Protein AF-A0A3B8MR75-F1 (afdb_monomer_lite)

pLDDT: mean 82.26, std 21.13, range [34.97, 98.62]

Foldseek 3Di:
DDPVVVVVVVVVPPDDDDFFEKEFEWEADPVLFTKWFQFPPPSATATQMDTDDPPDDHQRRHQVSCCQAFVFGKDFDAFLDKDWDQAPGPNHNGIYIYTYTYIYTPDGDGDGHPGGPDIDGHDLVVHPPVRHDPPGSVVSVSSSVVVVVVVVVVVVVLVVPWDWDDDPPQWIFGDDDDDDDDDRDTDGDDDDDDPDD

Structure (mmCIF, N/CA/C/O backbone):
data_AF-A0A3B8MR75-F1
#
_entry.id   AF-A0A3B8MR75-F1
#
loop_
_atom_site.group_PDB
_atom_site.id
_atom_site.type_symbol
_atom_site.label_atom_id
_atom_site.label_alt_id
_atom_site.label_comp_id
_atom_site.label_asym_id
_atom_site.label_entity_id
_atom_site.label_seq_id
_atom_site.pdbx_PDB_ins_code
_atom_site.Cartn_x
_atom_site.Cartn_y
_atom_site.Cartn_z
_atom_site.occupancy
_atom_site.B_iso_or_equiv
_atom_site.auth_seq_id
_atom_site.auth_comp_id
_atom_site.auth_asym_id
_atom_site.auth_atom_id
_atom_site.pdbx_PDB_model_num
ATOM 1 N N . MET A 1 1 ? 1.300 -17.592 -25.848 1.00 71.00 1 MET A N 1
ATOM 2 C CA . MET A 1 1 ? 2.203 -17.133 -26.923 1.00 71.00 1 MET A CA 1
ATOM 3 C C . MET A 1 1 ? 3.242 -18.213 -27.115 1.00 71.00 1 MET A C 1
ATOM 5 O O . MET A 1 1 ? 3.543 -18.881 -26.131 1.00 71.00 1 MET A O 1
ATOM 9 N N . SER A 1 2 ? 3.708 -18.448 -28.338 1.00 92.19 2 SER A N 1
ATOM 10 C CA . SER A 1 2 ? 4.866 -19.328 -28.518 1.00 92.19 2 SER A CA 1
ATOM 11 C C . SER A 1 2 ? 6.129 -18.645 -27.976 1.00 92.19 2 SER A C 1
ATOM 13 O O . SER A 1 2 ? 6.130 -17.430 -27.774 1.00 92.19 2 SER A O 1
ATOM 15 N N . GLU A 1 3 ? 7.184 -19.413 -27.701 1.00 88.31 3 GLU A N 1
ATOM 16 C CA . GLU A 1 3 ? 8.478 -18.847 -27.289 1.00 88.31 3 GLU A CA 1
ATOM 17 C C . GLU A 1 3 ? 9.035 -17.896 -28.360 1.00 88.31 3 GLU A C 1
ATOM 19 O O . GLU A 1 3 ? 9.501 -16.809 -28.022 1.00 88.31 3 GLU A O 1
ATOM 24 N N . ASP A 1 4 ? 8.876 -18.250 -29.640 1.00 90.50 4 ASP A N 1
ATOM 25 C CA . ASP A 1 4 ? 9.278 -17.418 -30.780 1.00 90.50 4 ASP A CA 1
ATOM 26 C C . ASP A 1 4 ? 8.526 -16.073 -30.797 1.00 90.50 4 ASP A C 1
ATOM 28 O O . ASP A 1 4 ? 9.144 -15.020 -30.953 1.00 90.50 4 ASP A O 1
ATOM 32 N N . ASP A 1 5 ? 7.210 -16.081 -30.532 1.00 89.31 5 ASP A N 1
ATOM 33 C CA . ASP A 1 5 ? 6.412 -14.845 -30.439 1.00 89.31 5 ASP A CA 1
ATOM 34 C C . ASP A 1 5 ? 6.865 -13.942 -29.277 1.00 89.31 5 ASP A C 1
ATOM 36 O O . ASP A 1 5 ? 6.730 -12.718 -29.343 1.00 89.31 5 ASP A O 1
ATOM 40 N N . VAL A 1 6 ? 7.315 -14.533 -28.162 1.00 85.81 6 VAL A N 1
ATOM 41 C CA . VAL A 1 6 ? 7.818 -13.780 -27.000 1.00 85.81 6 VAL A CA 1
ATOM 42 C C . VAL A 1 6 ? 9.165 -13.147 -27.339 1.00 85.81 6 VAL A C 1
ATOM 44 O O . VAL A 1 6 ? 9.354 -11.962 -27.068 1.00 85.81 6 VAL A O 1
ATOM 47 N N . ALA A 1 7 ? 10.069 -13.909 -27.961 1.00 83.94 7 ALA A N 1
ATOM 48 C CA . ALA A 1 7 ? 11.389 -13.434 -28.359 1.00 83.94 7 ALA A CA 1
ATOM 49 C C . ALA A 1 7 ? 11.301 -12.266 -29.352 1.00 83.94 7 ALA A C 1
ATOM 51 O O . ALA A 1 7 ? 11.871 -11.211 -29.087 1.00 83.94 7 ALA A O 1
ATOM 52 N N . GLU A 1 8 ? 10.511 -12.401 -30.423 1.00 89.12 8 GLU A N 1
ATOM 53 C CA . GLU A 1 8 ? 10.338 -11.346 -31.435 1.00 89.12 8 GLU A CA 1
ATOM 54 C C . GLU A 1 8 ? 9.815 -10.038 -30.813 1.00 89.12 8 GLU A C 1
ATOM 56 O O . GLU A 1 8 ? 10.259 -8.939 -31.150 1.00 89.12 8 GLU A O 1
ATOM 61 N N . ARG A 1 9 ? 8.885 -10.136 -29.856 1.00 86.44 9 ARG A N 1
ATOM 62 C CA . ARG A 1 9 ? 8.311 -8.959 -29.190 1.00 86.44 9 ARG A CA 1
ATOM 63 C C . ARG A 1 9 ? 9.272 -8.293 -28.215 1.00 86.44 9 ARG A C 1
ATOM 65 O O . ARG A 1 9 ? 9.262 -7.069 -28.142 1.00 86.44 9 ARG A O 1
ATOM 72 N N . LEU A 1 10 ? 10.079 -9.069 -27.492 1.00 82.62 10 LEU A N 1
ATOM 73 C CA . LEU A 1 10 ? 11.125 -8.528 -26.620 1.00 82.62 10 LEU A CA 1
ATOM 74 C C . LEU A 1 10 ? 12.259 -7.891 -27.431 1.00 82.62 10 LEU A C 1
ATOM 76 O O . LEU A 1 10 ? 12.772 -6.854 -27.032 1.00 82.62 10 LEU A O 1
ATOM 80 N N . GLU A 1 11 ? 12.615 -8.447 -28.593 1.00 85.00 11 GLU A N 1
ATOM 81 C CA . GLU A 1 11 ? 13.568 -7.817 -29.521 1.00 85.00 11 GLU A CA 1
ATOM 82 C C . GLU A 1 11 ? 13.057 -6.472 -30.061 1.00 85.00 11 GLU A C 1
ATOM 84 O O . GLU A 1 11 ? 13.845 -5.560 -30.315 1.00 85.00 11 GLU A O 1
ATOM 89 N N . CYS A 1 12 ? 11.737 -6.329 -30.207 1.00 80.62 12 CYS A N 1
ATOM 90 C CA . CYS A 1 12 ? 11.098 -5.074 -30.596 1.00 80.62 12 CYS A CA 1
ATOM 91 C C . CYS A 1 12 ? 10.896 -4.093 -29.425 1.00 80.62 12 CYS A C 1
ATOM 93 O O . CYS A 1 12 ? 10.514 -2.942 -29.666 1.00 80.62 12 CYS A O 1
ATOM 95 N N . ASP A 1 13 ? 11.128 -4.513 -28.176 1.00 82.81 13 ASP A N 1
ATOM 96 C CA . ASP A 1 13 ? 11.015 -3.645 -27.006 1.00 82.81 13 ASP A CA 1
ATOM 97 C C . ASP A 1 13 ? 12.242 -2.730 -26.906 1.00 82.81 13 ASP A C 1
ATOM 99 O O . ASP A 1 13 ? 13.293 -3.062 -26.363 1.00 82.81 13 ASP A O 1
ATOM 103 N N . ILE A 1 14 ? 12.099 -1.542 -27.487 1.00 73.75 14 ILE A N 1
ATOM 104 C CA . ILE A 1 14 ? 13.111 -0.479 -27.498 1.00 73.75 14 ILE A CA 1
ATOM 105 C C . ILE A 1 14 ? 12.970 0.486 -26.306 1.00 73.75 14 ILE A C 1
ATOM 107 O O . ILE A 1 14 ? 13.515 1.594 -26.333 1.00 73.75 14 ILE A O 1
ATOM 111 N N . GLY A 1 15 ? 12.207 0.110 -25.274 1.00 76.75 15 GLY A N 1
ATOM 112 C CA . GLY A 1 15 ? 11.989 0.924 -24.083 1.00 76.75 15 GLY A CA 1
ATOM 113 C C . GLY A 1 15 ? 13.214 1.000 -23.158 1.00 76.75 15 GLY A C 1
ATOM 114 O O . GLY A 1 15 ? 14.028 0.078 -23.102 1.00 76.75 15 GLY A O 1
ATOM 115 N N . PRO A 1 16 ? 13.383 2.094 -22.391 1.00 83.00 16 PRO A N 1
ATOM 116 C CA . PRO A 1 16 ? 14.361 2.111 -21.310 1.00 83.00 16 PRO A CA 1
ATOM 117 C C . PRO A 1 16 ? 13.945 1.131 -20.204 1.00 83.00 16 PRO A C 1
ATOM 119 O O . PRO A 1 16 ? 12.758 0.886 -20.001 1.00 83.00 16 PRO A O 1
ATOM 122 N N . ILE A 1 17 ? 14.912 0.655 -19.413 1.00 85.00 17 ILE A N 1
ATOM 123 C CA . ILE A 1 17 ? 14.620 -0.070 -18.167 1.00 85.00 17 ILE A CA 1
ATOM 124 C C . ILE A 1 17 ? 13.709 0.805 -17.293 1.00 85.00 17 ILE A C 1
ATOM 126 O O . ILE A 1 17 ? 14.067 1.935 -16.945 1.00 85.00 17 ILE A O 1
ATOM 130 N N . THR A 1 18 ? 12.536 0.286 -16.934 1.00 90.69 18 THR A N 1
ATOM 131 C CA . THR A 1 18 ? 11.540 1.010 -16.139 1.00 90.69 18 THR A CA 1
ATOM 132 C C . THR A 1 18 ? 11.691 0.731 -14.640 1.00 90.69 18 THR A C 1
ATOM 134 O O . THR A 1 18 ? 12.248 -0.299 -14.249 1.00 90.69 18 THR A O 1
ATOM 137 N N . PRO A 1 19 ? 11.176 1.618 -13.764 1.00 94.81 19 PRO A N 1
ATOM 138 C CA . PRO A 1 19 ? 11.036 1.310 -12.343 1.00 94.81 19 PRO A CA 1
ATOM 139 C C . PRO A 1 19 ? 10.243 0.018 -12.119 1.00 94.81 19 PRO A C 1
ATOM 141 O O . PRO A 1 19 ? 9.330 -0.290 -12.888 1.00 94.81 19 PRO A O 1
ATOM 144 N N . LYS A 1 20 ? 10.546 -0.698 -11.031 1.00 95.44 20 LYS A N 1
ATOM 145 C CA . LYS A 1 20 ? 9.679 -1.785 -10.566 1.00 95.44 20 LYS A CA 1
ATOM 146 C C . LYS A 1 20 ? 8.323 -1.233 -10.141 1.00 95.44 20 LYS A C 1
ATOM 148 O O . LYS A 1 20 ? 8.231 -0.091 -9.682 1.00 95.44 20 LYS A O 1
ATOM 153 N N . VAL A 1 21 ? 7.291 -2.057 -10.262 1.00 96.56 21 VAL A N 1
ATOM 154 C CA . VAL A 1 21 ? 5.933 -1.711 -9.845 1.00 96.56 21 VAL A CA 1
ATOM 155 C C . VAL A 1 21 ? 5.518 -2.486 -8.599 1.00 96.56 21 VAL A C 1
ATOM 157 O O . VAL A 1 21 ? 6.038 -3.565 -8.324 1.00 96.56 21 VAL A O 1
ATOM 160 N N . GLY A 1 22 ? 4.604 -1.908 -7.833 1.00 97.00 22 GLY A N 1
ATOM 161 C CA . GLY A 1 22 ? 3.993 -2.513 -6.654 1.00 97.00 22 GLY A CA 1
ATOM 162 C C . GLY A 1 22 ? 2.683 -1.817 -6.322 1.00 97.00 22 GLY A C 1
ATOM 163 O O . GLY A 1 22 ? 2.277 -0.911 -7.050 1.00 97.00 22 GLY A O 1
ATOM 164 N N . ALA A 1 23 ? 2.036 -2.202 -5.232 1.00 98.25 23 ALA A N 1
ATOM 165 C CA . ALA A 1 23 ? 0.833 -1.541 -4.740 1.00 98.25 23 ALA A CA 1
ATOM 166 C C . ALA A 1 23 ? 0.765 -1.615 -3.212 1.00 98.25 23 ALA A C 1
ATOM 168 O O . ALA A 1 23 ? 1.344 -2.512 -2.603 1.00 98.25 23 ALA A O 1
ATOM 169 N N . GLY A 1 24 ? 0.069 -0.658 -2.598 1.00 98.00 24 GLY A N 1
ATOM 170 C CA . GLY A 1 24 ? -0.165 -0.636 -1.155 1.00 98.00 24 GLY A CA 1
ATOM 171 C C . GLY A 1 24 ? -1.612 -0.320 -0.806 1.00 98.00 24 GLY A C 1
ATOM 172 O O . GLY A 1 24 ? -2.308 0.350 -1.574 1.00 98.00 24 GLY A O 1
ATOM 173 N N . ALA A 1 25 ? -2.050 -0.780 0.362 1.00 98.50 25 ALA A N 1
ATOM 174 C CA . ALA A 1 25 ? -3.419 -0.661 0.843 1.00 98.50 25 ALA A CA 1
ATOM 175 C C . ALA A 1 25 ? -3.552 0.371 1.969 1.00 98.50 25 ALA A C 1
ATOM 177 O O . ALA A 1 25 ? -2.790 0.367 2.935 1.00 98.50 25 ALA A O 1
ATOM 178 N N . ALA A 1 26 ? -4.564 1.230 1.868 1.00 98.50 26 ALA A N 1
ATOM 179 C CA . ALA A 1 26 ? -5.085 2.026 2.970 1.00 98.50 26 ALA A CA 1
ATOM 180 C C . ALA A 1 26 ? -6.444 1.458 3.374 1.00 98.50 26 ALA A C 1
ATOM 182 O O . ALA A 1 26 ? -7.423 1.583 2.632 1.00 98.50 26 ALA A O 1
ATOM 183 N N . ILE A 1 27 ? -6.486 0.844 4.552 1.00 98.38 27 ILE A N 1
ATOM 184 C CA . ILE A 1 27 ? -7.683 0.211 5.101 1.00 98.38 27 ILE A CA 1
ATOM 185 C C . ILE A 1 27 ? -8.030 0.940 6.388 1.00 98.38 27 ILE A C 1
ATOM 187 O O . ILE A 1 27 ? -7.175 1.092 7.262 1.00 98.38 27 ILE A O 1
ATOM 191 N N . PHE A 1 28 ? -9.281 1.370 6.490 1.00 97.75 28 PHE A N 1
ATOM 192 C CA . PHE A 1 28 ? -9.810 2.055 7.661 1.00 97.75 28 PHE A CA 1
ATOM 193 C C . PHE A 1 28 ? -10.900 1.223 8.320 1.00 97.75 28 PHE A C 1
ATOM 195 O O . PHE A 1 28 ? -11.622 0.497 7.634 1.00 97.75 28 PHE A O 1
ATOM 202 N N . ASP A 1 29 ? -11.023 1.347 9.636 1.00 95.50 29 ASP A N 1
ATOM 203 C CA . ASP A 1 29 ? -12.230 0.927 10.339 1.00 95.50 29 ASP A CA 1
ATOM 204 C C . ASP A 1 29 ? -13.283 2.049 10.371 1.00 95.50 29 ASP A C 1
ATOM 206 O O . ASP A 1 29 ? -13.075 3.156 9.861 1.00 95.50 29 ASP A O 1
ATOM 210 N N . ASP A 1 30 ? -14.434 1.754 10.976 1.00 92.12 30 ASP A N 1
ATOM 211 C CA . ASP A 1 30 ? -15.550 2.700 11.101 1.00 92.12 30 ASP A CA 1
ATOM 212 C C . ASP A 1 30 ? -15.206 3.924 11.980 1.00 92.12 30 ASP A C 1
ATOM 214 O O . ASP A 1 30 ? -15.903 4.937 11.924 1.00 92.12 30 ASP A O 1
ATOM 218 N N . GLU A 1 31 ? -14.135 3.857 12.779 1.00 92.88 31 GLU A N 1
ATOM 219 C CA . GLU A 1 31 ? -13.659 4.943 13.647 1.00 92.88 31 GLU A CA 1
ATOM 220 C C . GLU A 1 31 ? -12.591 5.818 12.963 1.00 92.88 31 GLU A C 1
ATOM 222 O O . GLU A 1 31 ? -12.135 6.809 13.537 1.00 92.88 31 GLU A O 1
ATOM 227 N N . GLY A 1 32 ? -12.195 5.484 11.729 1.00 93.56 32 GLY A N 1
ATOM 228 C CA . GLY A 1 32 ? -11.167 6.204 10.979 1.00 93.56 32 GLY A CA 1
ATOM 229 C C . GLY A 1 32 ? -9.737 5.881 11.412 1.00 93.56 32 GLY A C 1
ATOM 230 O O . GLY A 1 32 ? -8.808 6.605 11.043 1.00 93.56 32 GLY A O 1
ATOM 231 N N . ARG A 1 33 ? -9.535 4.797 12.170 1.00 97.06 33 ARG A N 1
ATOM 232 C CA . ARG A 1 33 ? -8.204 4.244 12.444 1.00 97.06 33 ARG A CA 1
ATOM 233 C C . ARG A 1 33 ? -7.717 3.482 11.219 1.00 97.06 33 ARG A C 1
ATOM 235 O O . ARG A 1 33 ? -8.503 2.823 10.541 1.00 97.06 33 ARG A O 1
ATOM 242 N N . ILE A 1 34 ? -6.423 3.561 10.933 1.00 98.00 34 ILE A N 1
ATOM 243 C CA . ILE A 1 34 ? -5.803 2.900 9.778 1.00 98.00 34 ILE A CA 1
ATOM 244 C C . ILE A 1 34 ? -5.173 1.572 10.193 1.00 98.00 34 ILE A C 1
ATOM 246 O O . ILE A 1 34 ? -4.746 1.432 11.337 1.00 98.00 34 ILE A O 1
ATOM 250 N N . LEU A 1 35 ? -5.093 0.615 9.267 1.00 98.00 35 LEU A N 1
ATOM 251 C CA . LEU A 1 35 ? -4.435 -0.678 9.465 1.00 98.00 35 LEU A CA 1
ATOM 252 C C . LEU A 1 35 ? -3.008 -0.686 8.893 1.00 98.00 35 LEU A C 1
ATOM 254 O O . LEU A 1 35 ? -2.829 -0.875 7.688 1.00 98.00 35 LEU A O 1
ATOM 258 N N . PRO A 1 36 ? -1.979 -0.481 9.727 1.00 97.25 36 PRO A N 1
ATOM 259 C CA . PRO A 1 36 ? -0.607 -0.839 9.416 1.00 97.25 36 PRO A CA 1
ATOM 260 C C . PRO A 1 36 ? -0.264 -2.263 9.888 1.00 97.25 36 PRO A C 1
ATOM 262 O O . PRO A 1 36 ? -0.936 -2.860 10.732 1.00 97.25 36 PRO A O 1
ATOM 265 N N . ILE A 1 37 ? 0.852 -2.774 9.377 1.00 96.62 37 ILE A N 1
ATOM 266 C CA . ILE A 1 37 ? 1.502 -4.013 9.808 1.00 96.62 37 ILE A CA 1
ATOM 267 C C . ILE A 1 37 ? 2.869 -3.710 10.424 1.00 96.62 37 ILE A C 1
ATOM 269 O O . ILE A 1 37 ? 3.603 -2.833 9.961 1.00 96.62 37 ILE A O 1
ATOM 273 N N . LYS A 1 38 ? 3.255 -4.459 11.456 1.00 95.94 38 LYS A N 1
ATOM 274 C CA . LYS A 1 38 ? 4.601 -4.405 12.030 1.00 95.94 38 LYS A CA 1
ATOM 275 C C . LYS A 1 38 ? 5.464 -5.483 11.402 1.00 95.94 38 LYS A C 1
ATOM 277 O O . LYS A 1 38 ? 5.347 -6.662 11.730 1.00 95.94 38 LYS A O 1
ATOM 282 N N . ARG A 1 39 ? 6.354 -5.085 10.498 1.00 91.69 39 ARG A N 1
ATOM 283 C CA . ARG A 1 39 ? 7.118 -6.023 9.666 1.00 91.69 39 ARG A CA 1
ATOM 284 C C . ARG A 1 39 ? 8.051 -6.900 10.499 1.00 91.69 39 ARG A C 1
ATOM 286 O O . ARG A 1 39 ? 8.758 -6.411 11.386 1.00 91.69 39 ARG A O 1
ATOM 293 N N . HIS A 1 40 ? 8.150 -8.184 10.155 1.00 88.31 40 HIS A N 1
ATOM 294 C CA . HIS A 1 40 ? 9.055 -9.105 10.843 1.00 88.31 40 HIS A CA 1
ATOM 295 C C . HIS A 1 40 ? 10.539 -8.738 10.671 1.00 88.31 40 HIS A C 1
ATOM 297 O O . HIS A 1 40 ? 11.319 -8.875 11.616 1.00 88.31 40 HIS A O 1
ATOM 303 N N . ASN A 1 41 ? 10.938 -8.254 9.494 1.00 85.62 41 ASN A N 1
ATOM 304 C CA . ASN A 1 41 ? 12.339 -8.000 9.152 1.00 85.62 41 ASN A CA 1
ATOM 305 C C . ASN A 1 41 ? 12.899 -6.702 9.760 1.00 85.62 41 ASN A C 1
ATOM 307 O O . ASN A 1 41 ? 13.972 -6.723 10.358 1.00 85.62 41 ASN A O 1
ATOM 311 N N . THR A 1 42 ? 12.183 -5.586 9.625 1.00 88.69 42 THR A N 1
ATOM 312 C CA . THR A 1 42 ? 12.638 -4.260 10.073 1.00 88.69 42 THR A CA 1
ATOM 313 C C . THR A 1 42 ? 12.149 -3.904 11.470 1.00 88.69 42 THR A C 1
ATOM 315 O O . THR A 1 42 ? 12.698 -2.994 12.079 1.00 88.69 42 THR A O 1
ATOM 318 N N . LYS A 1 43 ? 11.138 -4.618 11.988 1.00 93.31 43 LYS A N 1
ATOM 319 C CA . LYS A 1 43 ? 10.444 -4.315 13.253 1.00 93.31 43 LYS A CA 1
ATOM 320 C C . LYS A 1 43 ? 9.720 -2.958 13.263 1.00 93.31 43 LYS A C 1
ATOM 322 O O . LYS A 1 43 ? 9.239 -2.544 14.317 1.00 93.31 43 LYS A O 1
ATOM 327 N N . CYS A 1 44 ? 9.609 -2.305 12.108 1.00 95.31 44 CYS A N 1
ATOM 328 C CA . CYS A 1 44 ? 8.911 -1.038 11.926 1.00 95.31 44 CYS A CA 1
ATOM 329 C C . CYS A 1 44 ? 7.464 -1.251 11.462 1.00 95.31 44 CYS A C 1
ATOM 331 O O . CYS A 1 44 ? 7.146 -2.264 10.833 1.00 95.31 44 CYS A O 1
ATOM 333 N N . TRP A 1 45 ? 6.620 -0.252 11.708 1.00 97.44 45 TRP A N 1
ATOM 334 C CA . TRP A 1 45 ? 5.271 -0.163 11.157 1.00 97.44 45 TRP A CA 1
ATOM 335 C C . TRP A 1 45 ? 5.293 0.297 9.699 1.00 97.44 45 TRP A C 1
ATOM 337 O O . TRP A 1 45 ? 5.969 1.269 9.358 1.00 97.44 45 TRP A O 1
ATOM 347 N N . ALA A 1 46 ? 4.543 -0.394 8.847 1.00 96.12 46 ALA A N 1
ATOM 348 C CA . ALA A 1 46 ? 4.379 -0.108 7.427 1.00 96.12 46 ALA A CA 1
ATOM 349 C C . ALA A 1 46 ? 2.906 -0.251 7.021 1.00 96.12 46 ALA A C 1
ATOM 351 O O . ALA A 1 46 ? 2.135 -0.926 7.698 1.00 96.12 46 ALA A O 1
ATOM 352 N N . ILE A 1 47 ? 2.511 0.369 5.911 1.00 96.62 47 ILE A N 1
ATOM 353 C CA . ILE A 1 47 ? 1.251 0.000 5.247 1.00 96.62 47 ILE A CA 1
ATOM 354 C C . ILE A 1 47 ? 1.389 -1.400 4.626 1.00 96.62 47 ILE A C 1
ATOM 356 O O . ILE A 1 47 ? 2.505 -1.727 4.207 1.00 96.62 47 ILE A O 1
ATOM 360 N N . PRO A 1 48 ? 0.304 -2.188 4.513 1.00 96.75 48 PRO A N 1
ATOM 361 C CA . PRO A 1 48 ? 0.339 -3.414 3.730 1.00 96.75 48 PRO A CA 1
ATOM 362 C C . PRO A 1 48 ? 0.690 -3.093 2.275 1.00 96.75 48 PRO A C 1
ATOM 364 O O . PRO A 1 48 ? 0.012 -2.264 1.653 1.00 96.75 48 PRO A O 1
ATOM 367 N N . ALA A 1 49 ? 1.784 -3.650 1.760 1.00 95.75 49 ALA A N 1
ATOM 368 C CA . ALA A 1 49 ? 2.308 -3.311 0.440 1.00 95.75 49 ALA A CA 1
ATOM 369 C C . ALA A 1 49 ? 3.454 -4.223 -0.004 1.00 95.75 49 ALA A C 1
ATOM 371 O O . ALA A 1 49 ? 4.367 -4.521 0.764 1.00 95.75 49 ALA A O 1
ATOM 372 N N . GLY A 1 50 ? 3.529 -4.463 -1.312 1.00 94.31 50 GLY A N 1
ATOM 373 C CA . GLY A 1 50 ? 4.645 -5.192 -1.900 1.00 94.31 50 GLY A CA 1
ATOM 374 C C . GLY A 1 50 ? 4.793 -4.992 -3.401 1.00 94.31 50 GLY A C 1
ATOM 375 O O . GLY A 1 50 ? 4.197 -4.092 -4.005 1.00 94.31 50 GLY A O 1
ATOM 376 N N . ALA A 1 51 ? 5.689 -5.783 -3.987 1.00 95.81 51 ALA A N 1
ATOM 377 C CA . ALA A 1 51 ? 5.983 -5.729 -5.413 1.00 95.81 51 ALA A CA 1
ATOM 378 C C . ALA A 1 51 ? 4.889 -6.455 -6.205 1.00 95.81 51 ALA A C 1
ATOM 380 O O . ALA A 1 51 ? 4.366 -7.477 -5.767 1.00 95.81 51 ALA A O 1
ATOM 381 N N . GLY A 1 52 ? 4.567 -5.935 -7.389 1.00 96.62 52 GLY A N 1
ATOM 382 C CA . GLY A 1 52 ? 3.646 -6.607 -8.300 1.00 96.62 52 GLY A CA 1
ATOM 383 C C . GLY A 1 52 ? 4.301 -7.832 -8.924 1.00 96.62 52 GLY A C 1
ATOM 384 O O . GLY A 1 52 ? 5.485 -7.786 -9.272 1.00 96.62 52 GLY A O 1
ATOM 385 N N . GLU A 1 53 ? 3.529 -8.902 -9.085 1.00 95.69 53 GLU A N 1
ATOM 386 C CA . GLU A 1 53 ? 3.921 -10.035 -9.921 1.00 95.69 53 GLU A CA 1
ATOM 387 C C . GLU A 1 53 ? 3.569 -9.768 -11.393 1.00 95.69 53 GLU A C 1
ATOM 389 O O . GLU A 1 53 ? 2.692 -8.962 -11.707 1.00 95.69 53 GLU A O 1
ATOM 394 N N . ASP A 1 54 ? 4.250 -10.451 -12.318 1.00 86.69 54 ASP A N 1
ATOM 395 C CA . ASP A 1 54 ? 4.183 -10.155 -13.760 1.00 86.69 54 ASP A CA 1
ATOM 396 C C . ASP A 1 54 ? 2.766 -10.246 -14.359 1.00 86.69 54 ASP A C 1
ATOM 398 O O . ASP A 1 54 ? 2.468 -9.596 -15.362 1.00 86.69 54 ASP A O 1
ATOM 402 N N . SER A 1 55 ? 1.887 -11.055 -13.762 1.00 89.88 55 SER A N 1
ATOM 403 C CA . SER A 1 55 ? 0.508 -11.263 -14.220 1.00 89.88 55 SER A CA 1
ATOM 404 C C . SER A 1 55 ? -0.540 -10.432 -13.477 1.00 89.88 55 SER A C 1
ATOM 406 O O . SER A 1 55 ? -1.729 -10.665 -13.685 1.00 89.88 55 SER A O 1
ATOM 408 N N . GLU A 1 56 ? -0.132 -9.491 -12.624 1.00 95.62 56 GLU A N 1
ATOM 409 C CA . GLU A 1 56 ? -1.043 -8.733 -11.763 1.00 95.62 56 GLU A CA 1
ATOM 410 C C . GLU A 1 56 ? -1.240 -7.288 -12.222 1.00 95.62 56 GLU A C 1
ATOM 412 O O . GLU A 1 56 ? -0.302 -6.569 -12.576 1.00 95.62 56 GLU A O 1
ATOM 417 N N . ASN A 1 57 ? -2.480 -6.810 -12.127 1.00 96.31 57 ASN A N 1
ATOM 418 C CA . ASN A 1 57 ? -2.743 -5.378 -12.035 1.00 96.31 57 ASN A CA 1
ATOM 419 C C . ASN A 1 57 ? -2.579 -4.871 -10.588 1.00 96.31 57 ASN A C 1
ATOM 421 O O . ASN A 1 57 ? -2.469 -5.636 -9.632 1.00 96.31 57 ASN A O 1
ATOM 425 N N . ALA A 1 58 ? -2.554 -3.548 -10.406 1.00 96.94 58 ALA A N 1
ATOM 426 C CA . ALA A 1 58 ? -2.287 -2.962 -9.093 1.00 96.94 58 ALA A CA 1
ATOM 427 C C . ALA A 1 58 ? -3.316 -3.340 -8.000 1.00 96.94 58 ALA A C 1
ATOM 429 O O . ALA A 1 58 ? -2.885 -3.649 -6.890 1.00 96.94 58 ALA A O 1
ATOM 430 N N . PRO A 1 59 ? -4.640 -3.351 -8.261 1.00 97.56 59 PRO A N 1
ATOM 431 C CA . PRO A 1 59 ? -5.606 -3.908 -7.315 1.00 97.56 59 PRO A CA 1
ATOM 432 C C . PRO A 1 59 ? -5.347 -5.371 -6.939 1.00 97.56 59 PRO A C 1
ATOM 434 O O . PRO A 1 59 ? -5.437 -5.696 -5.762 1.00 97.56 59 PRO A O 1
ATOM 437 N N . GLU A 1 60 ? -5.010 -6.240 -7.896 1.00 97.94 60 GLU A N 1
ATOM 438 C CA . GLU A 1 60 ? -4.699 -7.655 -7.624 1.00 97.94 60 GLU A CA 1
ATOM 439 C C . GLU A 1 60 ? -3.480 -7.798 -6.708 1.00 97.94 60 GLU A C 1
ATOM 441 O O . GLU A 1 60 ? -3.576 -8.460 -5.676 1.00 97.94 60 GLU A O 1
ATOM 446 N N . CYS A 1 61 ? -2.391 -7.084 -7.016 1.00 98.19 61 CYS A N 1
ATOM 447 C CA . CYS A 1 61 ? -1.206 -7.010 -6.160 1.00 98.19 61 CYS A CA 1
ATOM 448 C C . CYS A 1 61 ? -1.570 -6.519 -4.748 1.00 98.19 61 CYS A C 1
ATOM 450 O O . CYS A 1 61 ? -1.227 -7.160 -3.760 1.00 98.19 61 CYS A O 1
ATOM 452 N N . MET A 1 62 ? -2.342 -5.431 -4.634 1.00 98.19 62 MET A N 1
ATOM 453 C CA . MET A 1 62 ? -2.790 -4.905 -3.341 1.00 98.19 62 MET A CA 1
ATOM 454 C C . MET A 1 62 ? -3.593 -5.944 -2.541 1.00 98.19 62 MET A C 1
ATOM 456 O O . MET A 1 62 ? -3.389 -6.061 -1.334 1.00 98.19 62 MET A O 1
ATOM 460 N N . VAL A 1 63 ? -4.497 -6.699 -3.183 1.00 97.44 63 VAL A N 1
ATOM 461 C CA . VAL A 1 63 ? -5.282 -7.748 -2.508 1.00 97.44 63 VAL A CA 1
ATOM 462 C C . VAL A 1 63 ? -4.375 -8.877 -2.030 1.00 97.44 63 VAL A C 1
ATOM 464 O O . VAL A 1 63 ? -4.489 -9.267 -0.871 1.00 97.44 63 VAL A O 1
ATOM 467 N N . ARG A 1 64 ? -3.471 -9.377 -2.884 1.00 97.19 64 ARG A N 1
ATOM 468 C CA . ARG A 1 64 ? -2.540 -10.457 -2.528 1.00 97.19 64 ARG A CA 1
ATOM 469 C C . ARG A 1 64 ? -1.655 -10.069 -1.346 1.00 97.19 64 ARG A C 1
ATOM 471 O O . ARG A 1 64 ? -1.560 -10.840 -0.399 1.00 97.19 64 ARG A O 1
ATOM 478 N N . GLU A 1 65 ? -1.046 -8.887 -1.389 1.00 96.81 65 GLU A N 1
ATOM 479 C CA . GLU A 1 65 ? -0.164 -8.394 -0.322 1.00 96.81 65 GLU A CA 1
ATOM 480 C C . GLU A 1 65 ? -0.940 -8.187 0.985 1.00 96.81 65 GLU A C 1
ATOM 482 O O . GLU A 1 65 ? -0.519 -8.640 2.043 1.00 96.81 65 GLU A O 1
ATOM 487 N N . THR A 1 66 ? -2.139 -7.598 0.922 1.00 96.88 66 THR A N 1
ATOM 488 C CA . THR A 1 66 ? -2.984 -7.413 2.117 1.00 96.88 66 THR A CA 1
ATOM 489 C C . THR A 1 66 ? -3.379 -8.751 2.748 1.00 96.88 66 THR A C 1
ATOM 491 O O . THR A 1 66 ? -3.337 -8.902 3.969 1.00 96.88 66 THR A O 1
ATOM 494 N N . LEU A 1 67 ? -3.732 -9.740 1.927 1.00 95.88 67 LEU A N 1
ATOM 495 C CA . LEU A 1 67 ? -4.014 -11.098 2.381 1.00 95.88 67 LEU A CA 1
ATOM 496 C C . LEU A 1 67 ? -2.774 -11.725 3.037 1.00 95.88 67 LEU A C 1
ATOM 498 O O . LEU A 1 67 ? -2.867 -12.265 4.138 1.00 95.88 67 LEU A O 1
ATOM 502 N N . ALA A 1 68 ? -1.614 -11.633 2.386 1.00 94.12 68 ALA A N 1
ATOM 503 C CA . ALA A 1 68 ? -0.370 -12.225 2.868 1.00 94.12 68 ALA A CA 1
ATOM 504 C C . ALA A 1 68 ? 0.149 -11.572 4.157 1.00 94.12 68 ALA A C 1
ATOM 506 O O . ALA A 1 68 ? 0.739 -12.257 4.987 1.00 94.12 68 ALA A O 1
ATOM 507 N N . GLU A 1 69 ? -0.077 -10.275 4.353 1.00 94.88 69 GLU A N 1
ATOM 508 C CA . GLU A 1 69 ? 0.488 -9.513 5.472 1.00 94.88 69 GLU A CA 1
ATOM 509 C C . GLU A 1 69 ? -0.493 -9.298 6.639 1.00 94.88 69 GLU A C 1
ATOM 511 O O . GLU A 1 69 ? -0.062 -9.148 7.784 1.00 94.88 69 GLU A O 1
ATOM 516 N N . ALA A 1 70 ? -1.804 -9.283 6.375 1.00 95.38 70 ALA A N 1
ATOM 517 C CA . ALA A 1 70 ? -2.844 -8.969 7.364 1.00 95.38 70 ALA A CA 1
ATOM 518 C C . ALA A 1 70 ? -3.988 -9.998 7.434 1.00 95.38 70 ALA A C 1
ATOM 520 O O . ALA A 1 70 ? -4.876 -9.872 8.286 1.00 95.38 70 ALA A O 1
ATOM 521 N N . GLY A 1 71 ? -3.998 -10.991 6.537 1.00 95.19 71 GLY A N 1
ATOM 522 C CA . GLY A 1 71 ? -5.063 -11.989 6.437 1.00 95.19 71 GLY A CA 1
ATOM 523 C C . GLY A 1 71 ? -6.428 -11.392 6.107 1.00 95.19 71 GLY A C 1
ATOM 524 O O . GLY A 1 71 ? -7.435 -11.876 6.619 1.00 95.19 71 GLY A O 1
ATOM 525 N N . LEU A 1 72 ? -6.445 -10.299 5.335 1.00 96.31 72 LEU A N 1
ATOM 526 C CA . LEU A 1 72 ? -7.660 -9.611 4.913 1.00 96.31 72 LEU A CA 1
ATOM 527 C C . LEU A 1 72 ? -7.809 -9.624 3.390 1.00 96.31 72 LEU A C 1
ATOM 529 O O . LEU A 1 72 ? -6.892 -9.245 2.661 1.00 96.31 72 LEU A O 1
ATOM 533 N N . VAL A 1 73 ? -9.025 -9.903 2.915 1.00 96.38 73 VAL A N 1
ATOM 534 C CA . VAL A 1 73 ? -9.420 -9.675 1.521 1.00 96.38 73 VAL A CA 1
ATOM 535 C C . VAL A 1 73 ? -10.145 -8.343 1.423 1.00 96.38 73 VAL A C 1
ATOM 537 O O . VAL A 1 73 ? -11.067 -8.038 2.186 1.00 96.38 73 VAL A O 1
ATOM 540 N N . CYS A 1 74 ? -9.726 -7.533 0.457 1.00 96.50 74 CYS A N 1
ATOM 541 C CA . CYS A 1 74 ? -10.226 -6.179 0.271 1.00 96.50 74 CYS A CA 1
ATOM 542 C C . CYS A 1 74 ? -10.677 -5.922 -1.170 1.00 96.50 74 CYS A C 1
ATOM 544 O O . CYS A 1 74 ? -10.264 -6.591 -2.112 1.00 96.50 74 CYS A O 1
ATOM 546 N N . GLU A 1 75 ? -11.514 -4.905 -1.348 1.00 97.81 75 GLU A N 1
ATOM 547 C CA . GLU A 1 75 ? -11.929 -4.377 -2.647 1.00 97.81 75 GLU A CA 1
ATOM 548 C C . GLU A 1 75 ? -11.443 -2.930 -2.785 1.00 97.81 75 GLU A C 1
ATOM 550 O O . GLU A 1 75 ? -11.734 -2.084 -1.933 1.00 97.81 75 GLU A O 1
ATOM 555 N N . ALA A 1 76 ? -10.715 -2.633 -3.863 1.00 97.94 76 ALA A N 1
ATOM 556 C CA . ALA A 1 76 ? -10.237 -1.286 -4.161 1.00 97.94 76 ALA A CA 1
ATOM 557 C C . ALA A 1 76 ? -11.404 -0.301 -4.368 1.00 97.94 76 ALA A C 1
ATOM 559 O O . ALA A 1 76 ? -12.356 -0.579 -5.098 1.00 97.94 76 ALA A O 1
ATOM 560 N N . ARG A 1 77 ? -11.317 0.880 -3.748 1.00 96.44 77 ARG A N 1
ATOM 561 C CA . ARG A 1 77 ? -12.323 1.955 -3.825 1.00 96.44 77 ARG A CA 1
ATOM 562 C C . ARG A 1 77 ? -11.807 3.226 -4.482 1.00 96.44 77 ARG A C 1
ATOM 564 O O . ARG A 1 77 ? -12.586 3.926 -5.122 1.00 96.44 77 ARG A O 1
ATOM 571 N N . GLY A 1 78 ? -10.522 3.529 -4.346 1.00 95.44 78 GLY A N 1
ATOM 572 C CA . GLY A 1 78 ? -9.936 4.722 -4.946 1.00 95.44 78 GLY A CA 1
ATOM 573 C C . GLY A 1 78 ? -8.426 4.772 -4.783 1.00 95.44 78 GLY A C 1
ATOM 574 O O . GLY A 1 78 ? -7.870 4.149 -3.885 1.00 95.44 78 GLY A O 1
ATOM 575 N N . VAL A 1 79 ? -7.757 5.517 -5.657 1.00 97.94 79 VAL A N 1
ATOM 576 C CA . VAL A 1 79 ? -6.320 5.784 -5.531 1.00 97.94 79 VAL A CA 1
ATOM 577 C C . VAL A 1 79 ? -6.141 7.048 -4.699 1.00 97.94 79 VAL A C 1
ATOM 579 O O . VAL A 1 79 ? -6.723 8.081 -5.025 1.00 97.94 79 VAL A O 1
ATOM 582 N N . ILE A 1 80 ? -5.351 6.950 -3.632 1.00 98.06 80 ILE A N 1
ATOM 583 C CA . ILE A 1 80 ? -4.975 8.078 -2.773 1.00 98.06 80 ILE A CA 1
ATOM 584 C C . ILE A 1 80 ? -3.810 8.832 -3.414 1.00 98.06 80 ILE A C 1
ATOM 586 O O . ILE A 1 80 ? -3.857 10.051 -3.543 1.00 98.06 80 ILE A O 1
ATOM 590 N N . ASP A 1 81 ? -2.775 8.097 -3.829 1.00 97.81 81 ASP A N 1
ATOM 591 C CA . ASP A 1 81 ? -1.572 8.641 -4.463 1.00 97.81 81 ASP A CA 1
ATOM 592 C C . ASP A 1 81 ? -0.835 7.548 -5.257 1.00 97.81 81 ASP A C 1
ATOM 594 O O . ASP A 1 81 ? -1.179 6.366 -5.185 1.00 97.81 81 ASP A O 1
ATOM 598 N N . VAL A 1 82 ? 0.203 7.926 -6.000 1.00 97.12 82 VAL A N 1
ATOM 599 C CA . VAL A 1 82 ? 1.162 7.024 -6.639 1.00 97.12 82 VAL A CA 1
ATOM 600 C C . VAL A 1 82 ? 2.562 7.374 -6.153 1.00 97.12 82 VAL A C 1
ATOM 602 O O . VAL A 1 82 ? 3.204 8.299 -6.654 1.00 97.12 82 VAL A O 1
ATOM 605 N N . PHE A 1 83 ? 3.068 6.593 -5.200 1.00 93.69 83 PHE A N 1
ATOM 606 C CA . PHE A 1 83 ? 4.386 6.838 -4.630 1.00 93.69 83 PHE A CA 1
ATOM 607 C C . PHE A 1 83 ? 5.494 6.430 -5.584 1.00 93.69 83 PHE A C 1
ATOM 609 O O . PHE A 1 83 ? 5.391 5.443 -6.313 1.00 93.69 83 PHE A O 1
ATOM 616 N N . PHE A 1 84 ? 6.580 7.195 -5.538 1.00 94.81 84 PHE A N 1
ATOM 617 C CA . PHE A 1 84 ? 7.813 6.917 -6.249 1.00 94.81 84 PHE A CA 1
ATOM 618 C C . PHE A 1 84 ? 8.971 6.865 -5.256 1.00 94.81 84 PHE A C 1
ATOM 620 O O . PHE A 1 84 ? 9.225 7.831 -4.539 1.00 94.81 84 PHE A O 1
ATOM 627 N N . THR A 1 85 ? 9.690 5.748 -5.261 1.00 93.81 85 THR A N 1
ATOM 628 C CA . THR A 1 85 ? 10.908 5.541 -4.483 1.00 93.81 85 THR A CA 1
ATOM 629 C C . THR A 1 85 ? 12.085 5.507 -5.455 1.00 93.81 85 THR A C 1
ATOM 631 O O . THR A 1 85 ? 12.178 4.572 -6.254 1.00 93.81 85 THR A O 1
ATOM 634 N N . PRO A 1 86 ? 12.978 6.511 -5.447 1.00 94.56 86 PRO A N 1
ATOM 635 C CA . PRO A 1 86 ? 14.169 6.501 -6.290 1.00 94.56 86 PRO A CA 1
ATOM 636 C C . PRO A 1 86 ? 15.119 5.346 -5.941 1.00 94.56 86 PRO A C 1
ATOM 638 O O . PRO A 1 86 ? 15.155 4.876 -4.804 1.00 94.56 86 PRO A O 1
ATOM 641 N N . ALA A 1 87 ? 15.945 4.930 -6.904 1.00 94.62 87 ALA A N 1
ATOM 642 C CA . ALA A 1 87 ? 17.019 3.973 -6.642 1.00 94.62 87 ALA A CA 1
ATOM 643 C C . ALA A 1 87 ? 17.993 4.514 -5.579 1.00 94.62 87 ALA A C 1
ATOM 645 O O . ALA A 1 87 ? 18.293 5.707 -5.547 1.00 94.62 87 ALA A O 1
ATOM 646 N N . GLY A 1 88 ? 18.485 3.632 -4.712 1.00 93.31 88 GLY A N 1
ATOM 647 C CA . GLY A 1 88 ? 19.338 3.965 -3.569 1.00 93.31 88 GLY A CA 1
ATOM 648 C C . GLY A 1 88 ? 18.572 4.411 -2.320 1.00 93.31 88 GLY A C 1
ATOM 649 O O . GLY A 1 88 ? 19.157 4.472 -1.240 1.00 93.31 88 GLY A O 1
ATOM 650 N N . VAL A 1 89 ? 17.268 4.680 -2.428 1.00 92.44 89 VAL A N 1
ATOM 651 C CA . VAL A 1 89 ? 16.406 5.005 -1.283 1.00 92.44 89 VAL A CA 1
ATOM 652 C C . VAL A 1 89 ? 15.834 3.708 -0.701 1.00 92.44 89 VAL A C 1
ATOM 654 O O . VAL A 1 89 ? 15.584 2.750 -1.431 1.00 92.44 89 VAL A O 1
ATOM 657 N N . LEU A 1 90 ? 15.677 3.642 0.627 1.00 87.19 90 LEU A N 1
ATOM 658 C CA . LEU A 1 90 ? 15.239 2.436 1.361 1.00 87.19 90 LEU A CA 1
ATOM 659 C C . LEU A 1 90 ? 16.135 1.198 1.129 1.00 87.19 90 LEU A C 1
ATOM 661 O O . LEU A 1 90 ? 15.703 0.068 1.331 1.00 87.19 90 LEU A O 1
ATOM 665 N N . GLY A 1 91 ? 17.383 1.397 0.686 1.00 88.69 91 GLY A N 1
ATOM 666 C CA . GLY A 1 91 ? 18.312 0.307 0.365 1.00 88.69 91 GLY A CA 1
ATOM 667 C C . GLY A 1 91 ? 17.998 -0.441 -0.938 1.00 88.69 91 GLY A C 1
ATOM 668 O O . GLY A 1 91 ? 18.615 -1.470 -1.206 1.00 88.69 91 GLY A O 1
ATOM 669 N N . LEU A 1 92 ? 17.066 0.056 -1.759 1.00 90.00 92 LEU A N 1
ATOM 670 C CA . LEU A 1 92 ? 16.686 -0.585 -3.018 1.00 90.00 92 LEU A CA 1
ATOM 671 C C . LEU A 1 92 ? 17.692 -0.253 -4.135 1.00 90.00 92 LEU A C 1
ATOM 673 O O . LEU A 1 92 ? 17.990 0.921 -4.356 1.00 90.00 92 LEU A O 1
ATOM 677 N N . PRO A 1 93 ? 18.187 -1.238 -4.908 1.00 94.50 93 PRO A N 1
ATOM 678 C CA . PRO A 1 93 ? 19.109 -0.983 -6.021 1.00 94.50 93 PRO A CA 1
ATOM 679 C C . PRO A 1 93 ? 18.405 -0.467 -7.290 1.00 94.50 93 PRO A C 1
ATOM 681 O O . PRO A 1 93 ? 19.061 -0.163 -8.282 1.00 94.50 93 PRO A O 1
ATOM 684 N N . TYR A 1 94 ? 17.076 -0.380 -7.277 1.00 94.19 94 TYR A N 1
ATOM 685 C CA . TYR A 1 94 ? 16.230 0.063 -8.382 1.00 94.19 94 TYR A CA 1
ATOM 686 C C . TYR A 1 94 ? 15.219 1.096 -7.888 1.00 94.19 94 TYR A C 1
ATOM 688 O O . TYR A 1 94 ? 14.920 1.171 -6.697 1.00 94.19 94 TYR A O 1
ATOM 696 N N . ALA A 1 95 ? 14.665 1.877 -8.814 1.00 95.75 95 ALA A N 1
ATOM 697 C CA . ALA A 1 95 ? 13.519 2.717 -8.509 1.00 95.75 95 ALA A CA 1
ATOM 698 C C . ALA A 1 95 ? 12.234 1.874 -8.473 1.00 95.75 95 ALA A C 1
ATOM 700 O O . ALA A 1 95 ? 12.114 0.891 -9.208 1.00 95.75 95 ALA A O 1
ATOM 701 N N . MET A 1 96 ? 11.268 2.282 -7.656 1.00 95.69 96 MET A N 1
ATOM 702 C CA . MET A 1 96 ? 9.964 1.636 -7.522 1.00 95.69 96 MET A CA 1
ATOM 703 C C . MET A 1 96 ? 8.839 2.666 -7.616 1.00 95.69 96 MET A C 1
ATOM 705 O O . MET A 1 96 ? 8.995 3.810 -7.185 1.00 95.69 96 MET A O 1
ATOM 709 N N . ARG A 1 97 ? 7.699 2.272 -8.183 1.00 96.38 97 ARG A N 1
ATOM 710 C CA . ARG A 1 97 ? 6.478 3.076 -8.221 1.00 96.38 97 ARG A CA 1
ATOM 711 C C . ARG A 1 97 ? 5.264 2.211 -7.908 1.00 96.38 97 ARG A C 1
ATOM 713 O O . ARG A 1 97 ? 5.161 1.112 -8.432 1.00 96.38 97 ARG A O 1
ATOM 720 N N . GLY A 1 98 ? 4.320 2.716 -7.126 1.00 96.50 98 GLY A N 1
ATOM 721 C CA . GLY A 1 98 ? 3.093 1.970 -6.860 1.00 96.50 98 GLY A CA 1
ATOM 722 C C . GLY A 1 98 ? 1.951 2.852 -6.382 1.00 96.50 98 GLY A C 1
ATOM 723 O O . GLY A 1 98 ? 2.202 3.802 -5.632 1.00 96.50 98 GLY A O 1
ATOM 724 N N . PRO A 1 99 ? 0.706 2.595 -6.819 1.00 98.06 99 PRO A N 1
ATOM 725 C CA . PRO A 1 99 ? -0.446 3.261 -6.246 1.00 98.06 99 PRO A CA 1
ATOM 726 C C . PRO A 1 99 ? -0.633 2.849 -4.787 1.00 98.06 99 PRO A C 1
ATOM 728 O O . PRO A 1 99 ? -0.465 1.689 -4.408 1.00 98.06 99 PRO A O 1
ATOM 731 N N . PHE A 1 100 ? -1.034 3.825 -3.989 1.00 98.31 100 PHE A N 1
ATOM 732 C CA . PHE A 1 100 ? -1.564 3.633 -2.655 1.00 98.31 100 PHE A CA 1
ATOM 733 C C . PHE A 1 100 ? -3.079 3.750 -2.725 1.00 98.31 100 PHE A C 1
ATOM 735 O O . PHE A 1 100 ? -3.619 4.778 -3.142 1.00 98.31 100 PHE A O 1
ATOM 742 N N . ILE A 1 101 ? -3.758 2.657 -2.407 1.00 98.62 101 ILE A N 1
ATOM 743 C CA . ILE A 1 101 ? -5.151 2.431 -2.769 1.00 98.62 101 ILE A CA 1
ATOM 744 C C . ILE A 1 101 ? -5.984 2.388 -1.494 1.00 98.62 101 ILE A C 1
ATOM 746 O O . ILE A 1 101 ? -5.754 1.551 -0.629 1.00 98.62 101 ILE A O 1
ATOM 750 N N . HIS A 1 102 ? -6.990 3.256 -1.399 1.00 98.38 102 HIS A N 1
ATOM 751 C CA . HIS A 1 102 ? -8.071 3.078 -0.439 1.00 98.38 102 HIS A CA 1
ATOM 752 C C . HIS A 1 102 ? -8.881 1.846 -0.830 1.00 98.38 102 HIS A C 1
ATOM 754 O O . HIS A 1 102 ? -9.396 1.766 -1.952 1.00 98.38 102 HIS A O 1
ATOM 760 N N . CYS A 1 103 ? -9.024 0.908 0.095 1.00 97.88 103 CYS A N 1
ATOM 761 C CA . CYS A 1 103 ? -9.822 -0.292 -0.086 1.00 97.88 103 CYS A CA 1
ATOM 762 C C . CYS A 1 103 ? -10.671 -0.584 1.154 1.00 97.88 103 CYS A C 1
ATOM 764 O O . CYS A 1 103 ? -10.428 -0.068 2.244 1.00 97.88 103 CYS A O 1
ATOM 766 N N . VAL A 1 104 ? -11.711 -1.393 0.960 1.00 97.06 104 VAL A N 1
ATOM 767 C CA . VAL A 1 104 ? -12.594 -1.841 2.043 1.00 97.06 104 VAL A CA 1
ATOM 768 C C . VAL A 1 104 ? -12.496 -3.344 2.195 1.00 97.06 104 VAL A C 1
ATOM 770 O O . VAL A 1 104 ? -12.449 -4.061 1.195 1.00 97.06 104 VAL A O 1
ATOM 773 N N . VAL A 1 105 ? -12.505 -3.814 3.437 1.00 97.25 105 VAL A N 1
ATOM 774 C CA . VAL A 1 105 ? -12.517 -5.244 3.744 1.00 97.25 105 VAL A CA 1
ATOM 775 C C . VAL A 1 105 ? -13.836 -5.842 3.258 1.00 97.25 105 VAL A C 1
ATOM 777 O O . VAL A 1 105 ? -14.916 -5.354 3.592 1.00 97.25 105 VAL A O 1
ATOM 780 N N . THR A 1 106 ? -13.754 -6.889 2.444 1.00 96.06 106 THR A N 1
ATOM 781 C CA . THR A 1 106 ? -14.918 -7.633 1.929 1.00 96.06 106 THR A CA 1
ATOM 782 C C . THR A 1 106 ? -14.955 -9.067 2.432 1.00 96.06 106 THR A C 1
ATOM 784 O O . THR A 1 106 ? -15.984 -9.737 2.320 1.00 96.06 106 THR A O 1
ATOM 787 N N . GLY A 1 107 ? -13.860 -9.530 3.024 1.00 88.88 107 GLY A N 1
ATOM 788 C CA . GLY A 1 107 ? -13.758 -10.847 3.607 1.00 88.88 107 GLY A CA 1
ATOM 789 C C . GLY A 1 107 ? -12.496 -10.998 4.435 1.00 88.88 107 GLY A C 1
ATOM 790 O O . GLY A 1 107 ? -11.634 -10.125 4.476 1.00 88.88 107 GLY A O 1
ATOM 791 N N . GLU A 1 108 ? -12.424 -12.166 5.053 1.00 84.12 108 GLU A N 1
ATOM 792 C CA . GLU A 1 108 ? -11.365 -12.599 5.959 1.00 84.12 108 GLU A CA 1
ATOM 793 C C . GLU A 1 108 ? -11.253 -11.823 7.280 1.00 84.12 108 GLU A C 1
ATOM 795 O O . GLU A 1 108 ? -11.951 -10.837 7.527 1.00 84.12 108 GLU A O 1
ATOM 800 N N . GLN A 1 109 ? -10.474 -12.408 8.195 1.00 88.38 109 GLN A N 1
ATOM 801 C CA . GLN A 1 109 ? -10.350 -12.003 9.590 1.00 88.38 109 GLN A CA 1
ATOM 802 C C . GLN A 1 109 ? -8.931 -11.546 9.855 1.00 88.38 109 GLN A C 1
ATOM 804 O O . GLN A 1 109 ? -7.981 -12.258 9.547 1.00 88.38 109 GLN A O 1
ATOM 809 N N . LEU A 1 110 ? -8.830 -10.394 10.508 1.00 92.12 110 LEU A N 1
ATOM 810 C CA . LEU A 1 110 ? -7.569 -9.810 10.917 1.00 92.12 110 LEU A CA 1
ATOM 811 C C . LEU A 1 110 ? -6.714 -10.833 11.673 1.00 92.12 110 LEU A C 1
ATOM 813 O O . LEU A 1 110 ? -7.091 -11.289 12.755 1.00 92.12 110 LEU A O 1
ATOM 817 N N . GLN A 1 111 ? -5.560 -11.168 11.108 1.00 90.88 111 GLN A N 1
ATOM 818 C CA . GLN A 1 111 ? -4.620 -12.108 11.700 1.00 90.88 111 GLN A CA 1
ATOM 819 C C . GLN A 1 111 ? -3.195 -11.762 11.284 1.00 90.88 111 GLN A C 1
ATOM 821 O O . GLN A 1 111 ? -2.941 -11.306 10.172 1.00 90.88 111 GLN A O 1
ATOM 826 N N . THR A 1 112 ? -2.252 -11.998 12.187 1.00 83.81 112 THR A N 1
ATOM 827 C CA . THR A 1 112 ? -0.828 -11.936 11.858 1.00 83.81 112 THR A CA 1
ATOM 828 C C . THR A 1 112 ? -0.446 -13.099 10.949 1.00 83.81 112 THR A C 1
ATOM 830 O O . THR A 1 112 ? -1.013 -14.189 11.061 1.00 83.81 112 THR A O 1
ATOM 833 N N . THR A 1 113 ? 0.575 -12.897 10.127 1.00 81.50 113 THR A N 1
ATOM 834 C CA . THR A 1 113 ? 1.176 -13.935 9.281 1.00 81.50 113 THR A CA 1
ATOM 835 C C . THR A 1 113 ? 2.671 -14.055 9.577 1.00 81.50 113 THR A C 1
ATOM 837 O O . THR A 1 113 ? 3.204 -13.326 10.411 1.00 81.50 113 THR A O 1
ATOM 840 N N . ASP A 1 114 ? 3.382 -14.952 8.891 1.00 83.75 114 ASP A N 1
ATOM 841 C CA . ASP A 1 114 ? 4.839 -15.078 9.055 1.00 83.75 114 ASP A CA 1
ATOM 842 C C . ASP A 1 114 ? 5.604 -13.796 8.645 1.00 83.75 114 ASP A C 1
ATOM 844 O O . ASP A 1 114 ? 6.768 -13.610 9.015 1.00 83.75 114 ASP A O 1
ATOM 848 N N . GLU A 1 115 ? 4.954 -12.880 7.920 1.00 81.31 115 GLU A N 1
ATOM 849 C CA . GLU A 1 115 ? 5.543 -11.628 7.430 1.00 81.31 115 GLU A CA 1
ATOM 850 C C . GLU A 1 115 ? 5.352 -10.442 8.395 1.00 81.31 115 GLU A C 1
ATOM 852 O O . GLU A 1 115 ? 6.164 -9.502 8.411 1.00 81.31 115 GLU A O 1
ATOM 857 N N . ALA A 1 116 ? 4.344 -10.514 9.271 1.00 86.44 116 ALA A N 1
ATOM 858 C CA . ALA A 1 116 ? 3.972 -9.457 10.207 1.00 86.44 116 ALA A CA 1
ATOM 859 C C . ALA A 1 116 ? 3.961 -9.951 11.664 1.00 86.44 116 ALA A C 1
ATOM 861 O O . ALA A 1 116 ? 3.289 -10.908 12.026 1.00 86.44 116 ALA A O 1
ATOM 862 N N . LEU A 1 117 ? 4.674 -9.243 12.542 1.00 90.31 117 LEU A N 1
ATOM 863 C CA . LEU A 1 117 ? 4.679 -9.502 13.990 1.00 90.31 117 LEU A CA 1
ATOM 864 C C . LEU A 1 117 ? 3.389 -9.071 14.672 1.00 90.31 117 LEU A C 1
ATOM 866 O O . LEU A 1 117 ? 3.030 -9.599 15.721 1.00 90.31 117 LEU A O 1
ATOM 870 N N . GLU A 1 118 ? 2.771 -8.034 14.126 1.00 93.88 118 GLU A N 1
ATOM 871 C CA . GLU A 1 118 ? 1.609 -7.380 14.692 1.00 93.88 118 GLU A CA 1
ATOM 872 C C . GLU A 1 118 ? 0.817 -6.753 13.550 1.00 93.88 118 GLU A C 1
ATOM 874 O O . GLU A 1 118 ? 1.395 -6.225 12.597 1.00 93.88 118 GLU A O 1
ATOM 879 N N . VAL A 1 119 ? -0.503 -6.816 13.658 1.00 95.06 119 VAL A N 1
ATOM 880 C CA . VAL A 1 119 ? -1.433 -6.157 12.750 1.00 95.06 119 VAL A CA 1
ATOM 881 C C . VAL A 1 119 ? -2.616 -5.658 13.571 1.00 95.06 119 VAL A C 1
ATOM 883 O O . VAL A 1 119 ? -3.074 -6.339 14.490 1.00 95.06 119 VAL A O 1
ATOM 886 N N . GLY A 1 120 ? -3.089 -4.452 13.279 1.00 95.19 120 GLY A N 1
ATOM 887 C CA . GLY A 1 120 ? -4.139 -3.815 14.064 1.00 95.19 120 GLY A CA 1
ATOM 888 C C . GLY A 1 120 ? -4.575 -2.490 13.468 1.00 95.19 120 GLY A C 1
ATOM 889 O O . GLY A 1 120 ? -3.895 -1.945 12.606 1.00 95.19 120 GLY A O 1
ATOM 890 N N . TYR A 1 121 ? -5.711 -1.983 13.939 1.00 97.44 121 TYR A N 1
ATOM 891 C CA . TYR A 1 121 ? -6.181 -0.642 13.610 1.00 97.44 121 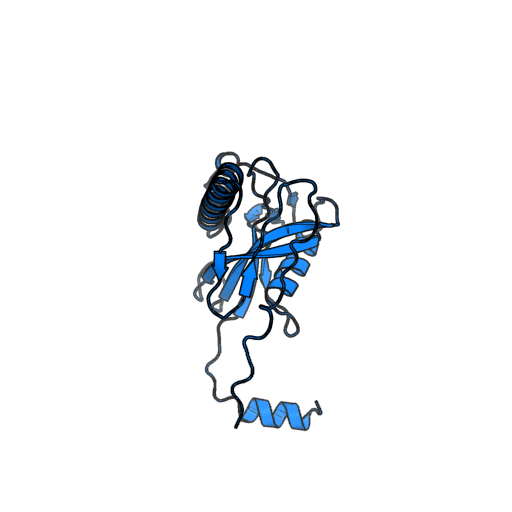TYR A CA 1
ATOM 892 C C . TYR A 1 121 ? -5.692 0.344 14.665 1.00 97.44 121 TYR A C 1
ATOM 894 O O . TYR A 1 121 ? -5.952 0.154 15.854 1.00 97.44 121 TYR A O 1
ATOM 902 N N . PHE A 1 122 ? -5.022 1.404 14.222 1.00 97.25 122 PHE A N 1
ATOM 903 C CA . PHE A 1 122 ? -4.454 2.431 15.090 1.00 97.25 122 PHE A CA 1
ATOM 904 C C . PHE A 1 122 ? -4.835 3.824 14.601 1.00 97.25 122 PHE A C 1
ATOM 906 O O . PHE A 1 122 ? -4.887 4.101 13.397 1.00 97.25 122 PHE A O 1
ATOM 913 N N . HIS A 1 123 ? -5.064 4.734 15.538 1.00 96.06 123 HIS A N 1
ATOM 914 C CA . HIS A 1 123 ? -4.962 6.151 15.250 1.00 96.06 123 HIS A CA 1
ATOM 915 C C . HIS A 1 123 ? -3.486 6.480 14.948 1.00 96.06 123 HIS A C 1
ATOM 917 O O . HIS A 1 123 ? -2.600 5.969 15.635 1.00 96.06 123 HIS A O 1
ATOM 923 N N . PRO A 1 124 ? -3.178 7.335 13.954 1.00 90.62 124 PRO A N 1
ATOM 924 C CA . PRO A 1 124 ? -1.792 7.650 13.585 1.00 90.62 124 PRO A CA 1
ATOM 925 C C . PRO A 1 124 ? -0.919 8.127 14.751 1.00 90.62 124 PRO A C 1
ATOM 927 O O . PRO A 1 124 ? 0.276 7.844 14.774 1.00 90.62 124 PRO A O 1
ATOM 930 N N . ASP A 1 125 ? -1.530 8.813 15.721 1.00 92.56 125 ASP A N 1
ATOM 931 C CA . ASP A 1 125 ? -0.858 9.343 16.916 1.00 92.56 125 ASP A CA 1
ATOM 932 C C . ASP A 1 125 ? -0.509 8.259 17.957 1.00 92.56 125 ASP A C 1
ATOM 934 O O . ASP A 1 125 ? 0.229 8.532 18.903 1.00 92.56 125 ASP A O 1
ATOM 938 N N . GLU A 1 126 ? -1.035 7.036 17.820 1.00 95.56 126 GLU A N 1
ATOM 939 C CA . GLU A 1 126 ? -0.717 5.910 18.713 1.00 95.56 126 GLU A CA 1
ATOM 940 C C . GLU A 1 126 ? 0.623 5.249 18.371 1.00 95.56 126 GLU A C 1
ATOM 942 O O . GLU A 1 126 ? 1.212 4.577 19.218 1.00 95.56 126 GLU A O 1
ATOM 947 N N . ILE A 1 127 ? 1.125 5.444 17.149 1.00 94.44 127 ILE A N 1
ATOM 948 C CA . ILE A 1 127 ? 2.398 4.882 16.701 1.00 94.44 127 ILE A CA 1
ATOM 949 C C . ILE A 1 127 ? 3.464 5.976 16.795 1.00 94.44 127 ILE A C 1
ATOM 951 O O . ILE A 1 127 ? 3.379 6.974 16.076 1.00 94.44 127 ILE A O 1
ATOM 955 N N . PRO A 1 128 ? 4.493 5.809 17.647 1.00 94.56 128 PRO A N 1
ATOM 956 C CA . PRO A 1 128 ? 5.582 6.772 17.731 1.00 94.56 128 PRO A CA 1
ATOM 957 C C . PRO A 1 128 ? 6.291 6.947 16.385 1.00 94.56 128 PRO A C 1
ATOM 959 O O . PRO A 1 128 ? 6.580 5.961 15.703 1.00 94.56 128 PRO A O 1
ATOM 962 N N . SER A 1 129 ? 6.603 8.194 16.018 1.00 92.06 129 SER A N 1
ATOM 963 C CA . SER A 1 129 ? 7.154 8.530 14.696 1.00 92.06 129 SER A CA 1
ATOM 964 C C . SER A 1 129 ? 8.445 7.770 14.350 1.00 92.06 129 SER A C 1
ATOM 966 O O . SER A 1 129 ? 8.694 7.452 13.191 1.00 92.06 129 SER A O 1
ATOM 968 N N . ASP A 1 130 ? 9.258 7.423 15.351 1.00 94.00 130 ASP A N 1
ATOM 969 C CA . ASP A 1 130 ? 10.505 6.663 15.199 1.00 94.00 130 ASP A CA 1
ATOM 970 C C . ASP A 1 130 ? 10.302 5.150 14.991 1.00 94.00 130 ASP A C 1
ATOM 972 O O . ASP A 1 130 ? 11.262 4.433 14.703 1.00 94.00 130 ASP A O 1
ATOM 976 N N . GLN A 1 131 ? 9.067 4.655 15.104 1.00 95.38 131 GLN A N 1
ATOM 977 C CA . GLN A 1 131 ? 8.716 3.255 14.855 1.00 95.38 131 GLN A CA 1
ATOM 978 C C . GLN A 1 131 ? 8.167 3.005 13.450 1.00 95.38 131 GLN A C 1
ATOM 980 O O . GLN A 1 131 ? 7.993 1.844 13.067 1.00 95.38 131 GLN A O 1
ATOM 985 N N . TYR A 1 132 ? 7.902 4.049 12.665 1.00 95.19 132 TYR A N 1
ATOM 986 C CA . TYR A 1 132 ? 7.508 3.882 11.272 1.00 95.19 132 TYR A CA 1
ATOM 987 C C . TYR A 1 132 ? 8.686 3.463 10.398 1.00 95.19 132 TYR A C 1
ATOM 989 O O . TYR A 1 132 ? 9.839 3.844 10.604 1.00 95.19 132 TYR A O 1
ATOM 997 N N . HIS A 1 133 ? 8.381 2.701 9.352 1.00 93.06 133 HIS A N 1
ATOM 998 C CA . HIS A 1 133 ? 9.287 2.568 8.228 1.00 93.06 133 HIS A CA 1
ATOM 999 C C . HIS A 1 133 ? 9.450 3.942 7.558 1.00 93.06 133 HIS A C 1
ATOM 1001 O O . HIS A 1 133 ? 8.516 4.745 7.550 1.00 93.06 133 HIS A O 1
ATOM 1007 N N . ALA A 1 134 ? 10.627 4.218 6.992 1.00 87.75 134 ALA A N 1
ATOM 1008 C CA . ALA A 1 134 ? 11.066 5.578 6.652 1.00 87.75 134 ALA A CA 1
ATOM 1009 C C . ALA A 1 134 ? 10.139 6.366 5.701 1.00 87.75 134 ALA A C 1
ATOM 1011 O O . ALA A 1 134 ? 10.212 7.589 5.647 1.00 87.75 134 ALA A O 1
ATOM 1012 N N . ASP A 1 135 ? 9.278 5.686 4.947 1.00 88.81 135 ASP A N 1
ATOM 1013 C CA . ASP A 1 135 ? 8.318 6.278 4.015 1.00 88.81 135 ASP A CA 1
ATOM 1014 C C . ASP A 1 135 ? 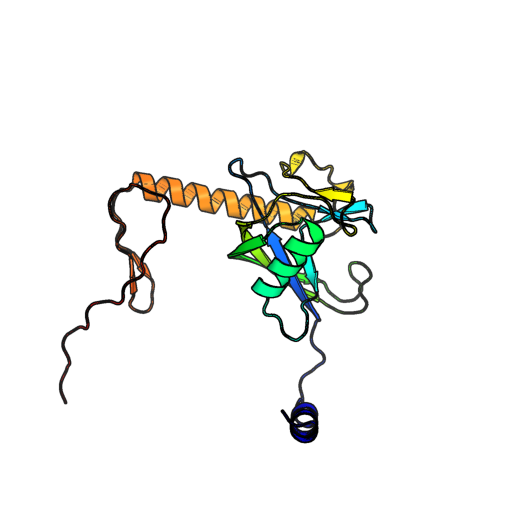6.851 6.121 4.451 1.00 88.81 135 ASP A C 1
ATOM 1016 O O . ASP A 1 135 ? 5.958 6.516 3.711 1.00 88.81 135 ASP A O 1
ATOM 1020 N N . THR A 1 136 ? 6.574 5.537 5.619 1.00 94.38 136 THR A N 1
ATOM 1021 C CA . THR A 1 136 ? 5.217 5.130 6.014 1.00 94.38 136 THR A CA 1
ATOM 1022 C C . THR A 1 136 ? 4.425 6.243 6.685 1.00 94.38 136 THR A C 1
ATOM 1024 O O . THR A 1 136 ? 3.268 6.450 6.320 1.00 94.38 136 THR A O 1
ATOM 1027 N N . GLU A 1 137 ? 5.018 6.983 7.623 1.00 95.06 137 GLU A N 1
ATOM 1028 C CA . GLU A 1 137 ? 4.296 8.029 8.362 1.00 95.06 137 GLU A CA 1
ATOM 1029 C C . GLU A 1 137 ? 3.630 9.059 7.426 1.00 95.06 137 GLU A C 1
ATOM 1031 O O . GLU A 1 137 ? 2.422 9.276 7.555 1.00 95.06 137 GLU A O 1
ATOM 1036 N N . PRO A 1 138 ? 4.316 9.619 6.404 1.00 94.38 138 PRO A N 1
ATOM 1037 C CA . PRO A 1 138 ? 3.680 10.571 5.493 1.00 94.38 138 PRO A CA 1
ATOM 1038 C C . PRO A 1 138 ? 2.529 9.954 4.686 1.00 94.38 138 PRO A C 1
ATOM 1040 O O . PRO A 1 138 ? 1.542 10.634 4.405 1.00 94.38 138 PRO A O 1
ATOM 1043 N N . ARG A 1 139 ? 2.623 8.662 4.331 1.00 96.31 139 ARG A N 1
ATOM 1044 C CA . ARG A 1 139 ? 1.554 7.943 3.617 1.00 96.31 139 ARG A CA 1
ATOM 1045 C C . ARG A 1 139 ? 0.319 7.799 4.485 1.00 96.31 139 ARG A C 1
ATOM 1047 O O . ARG A 1 139 ? -0.780 8.081 4.023 1.00 96.31 139 ARG A O 1
ATOM 1054 N N . ILE A 1 140 ? 0.503 7.404 5.741 1.00 96.88 140 ILE A N 1
ATOM 1055 C CA . ILE A 1 140 ? -0.591 7.264 6.702 1.00 96.88 140 ILE A CA 1
ATOM 1056 C C . ILE A 1 140 ? -1.288 8.609 6.925 1.00 96.88 140 ILE A C 1
ATOM 1058 O O . ILE A 1 140 ? -2.513 8.680 6.844 1.00 96.88 140 ILE A O 1
ATOM 1062 N N . GLN A 1 141 ? -0.531 9.690 7.119 1.00 96.31 141 GLN A N 1
ATOM 1063 C CA . GLN A 1 141 ? -1.105 11.028 7.298 1.00 96.31 141 GLN A CA 1
ATOM 1064 C C . GLN A 1 141 ? -1.906 11.491 6.068 1.00 96.31 141 GLN A C 1
ATOM 1066 O O . GLN A 1 141 ? -2.997 12.062 6.199 1.00 96.31 141 GLN A O 1
ATOM 1071 N N . LEU A 1 142 ? -1.411 11.195 4.860 1.00 97.31 142 LEU A N 1
ATOM 1072 C CA . LEU A 1 142 ? -2.144 11.456 3.622 1.00 97.31 142 LEU A CA 1
ATOM 1073 C C . LEU A 1 142 ? -3.432 10.623 3.537 1.00 97.31 142 LEU A C 1
ATOM 1075 O O . LEU A 1 142 ? -4.487 11.165 3.210 1.00 97.31 142 LEU A O 1
ATOM 1079 N N . ALA A 1 143 ? -3.367 9.334 3.876 1.00 97.62 143 ALA A N 1
ATOM 1080 C CA . ALA A 1 143 ? -4.522 8.441 3.878 1.00 97.62 143 ALA A CA 1
ATOM 1081 C C . ALA A 1 143 ? -5.621 8.935 4.824 1.00 97.62 143 ALA A C 1
ATOM 1083 O O . ALA A 1 143 ? -6.795 8.948 4.465 1.00 97.62 143 ALA A O 1
ATOM 1084 N N . VAL A 1 144 ? -5.245 9.358 6.030 1.00 96.62 144 VAL A N 1
ATOM 1085 C CA . VAL A 1 144 ? -6.179 9.853 7.051 1.00 96.62 144 VAL A CA 1
ATOM 1086 C C . VAL A 1 144 ? -6.844 11.145 6.588 1.00 96.62 144 VAL A C 1
ATOM 1088 O O . VAL A 1 144 ? -8.052 11.314 6.742 1.00 96.62 144 VAL A O 1
ATOM 1091 N N . SER A 1 145 ? -6.079 12.040 5.960 1.00 96.50 145 SER A N 1
ATOM 1092 C CA . SER A 1 145 ? -6.623 13.260 5.352 1.00 96.50 145 SER A CA 1
ATOM 1093 C C . SER A 1 145 ? -7.623 12.930 4.239 1.00 96.50 145 SER A C 1
ATOM 1095 O O . SER A 1 145 ? -8.708 13.506 4.189 1.00 96.50 145 SER A O 1
ATOM 1097 N N . TYR A 1 146 ? -7.292 11.957 3.386 1.00 96.00 146 TYR A N 1
ATOM 1098 C CA . TYR A 1 146 ? -8.184 11.451 2.346 1.00 96.00 146 TYR A CA 1
ATOM 1099 C C . TYR A 1 146 ? -9.477 10.855 2.931 1.00 96.00 146 TYR A C 1
ATOM 1101 O O . TYR A 1 146 ? -10.569 11.192 2.473 1.00 96.00 146 TYR A O 1
ATOM 1109 N N . TRP A 1 147 ? -9.379 10.031 3.979 1.00 95.00 147 TRP A N 1
ATOM 1110 C CA . TRP A 1 147 ? -10.538 9.426 4.641 1.00 95.00 147 TRP A CA 1
ATOM 1111 C C . TRP A 1 147 ? -11.469 10.478 5.258 1.00 95.00 147 TRP A C 1
ATOM 1113 O O . TRP A 1 147 ? -12.686 10.389 5.093 1.00 95.00 147 TRP A O 1
ATOM 1123 N N . ARG A 1 148 ? -10.921 11.514 5.908 1.00 94.25 148 ARG A N 1
ATOM 1124 C CA . ARG A 1 148 ? -11.718 12.623 6.467 1.00 94.25 148 ARG A CA 1
ATOM 1125 C C . ARG A 1 148 ? -12.526 13.335 5.382 1.00 94.25 148 ARG A C 1
ATOM 1127 O O . ARG A 1 148 ? -13.736 13.476 5.525 1.00 94.25 148 ARG A O 1
ATOM 1134 N N . LEU A 1 149 ? -11.884 13.686 4.265 1.00 93.75 149 LEU A N 1
ATOM 1135 C CA . LEU A 1 149 ? -12.547 14.356 3.141 1.00 93.75 149 LEU A CA 1
ATOM 1136 C C . LEU A 1 149 ? -13.679 13.513 2.534 1.00 93.75 149 LEU A C 1
ATOM 1138 O O . LEU A 1 149 ? -14.745 14.050 2.235 1.00 93.75 149 LEU A O 1
ATOM 1142 N N . LEU A 1 150 ? -13.479 12.199 2.383 1.00 89.75 150 LEU A N 1
ATOM 1143 C CA . LEU A 1 150 ? -14.528 11.299 1.886 1.00 89.75 150 LEU A CA 1
ATOM 1144 C C . LEU A 1 150 ? -15.765 11.273 2.798 1.00 89.75 150 LEU A C 1
ATOM 1146 O O . LEU A 1 150 ? -16.901 11.260 2.313 1.00 89.75 150 LEU A O 1
ATOM 1150 N N . ASN A 1 151 ? -15.562 11.262 4.115 1.00 88.00 151 ASN A N 1
ATOM 1151 C CA . ASN A 1 151 ? -16.658 11.173 5.083 1.00 88.00 151 ASN A CA 1
ATOM 1152 C C . ASN A 1 151 ? -17.367 12.520 5.307 1.00 88.00 151 ASN A C 1
ATOM 1154 O O . ASN A 1 151 ? -18.582 12.549 5.522 1.00 88.00 151 ASN A O 1
ATOM 1158 N N . GLU A 1 152 ? -16.655 13.641 5.178 1.00 87.62 152 GLU A N 1
ATOM 1159 C CA . GLU A 1 152 ? -17.253 14.982 5.175 1.00 87.62 152 GLU A CA 1
ATOM 1160 C C . GLU A 1 152 ? -18.185 15.185 3.970 1.00 87.62 152 GLU A C 1
ATOM 1162 O O . GLU A 1 152 ? -19.312 15.653 4.134 1.00 87.62 152 GLU A O 1
ATOM 1167 N N . GLN A 1 153 ? -17.757 14.770 2.772 1.00 73.75 153 GLN A N 1
ATOM 1168 C CA . GLN A 1 153 ? -18.574 14.846 1.552 1.00 73.75 153 GLN A CA 1
ATOM 1169 C C . GLN A 1 153 ? -19.824 13.969 1.645 1.00 73.75 153 GLN A C 1
ATOM 1171 O O . GLN A 1 153 ? -20.919 14.412 1.307 1.00 73.75 153 GLN A O 1
ATOM 1176 N N . THR A 1 154 ? -19.683 12.753 2.177 1.00 70.44 154 THR A N 1
ATOM 1177 C CA . THR A 1 154 ? -20.818 11.834 2.357 1.00 70.44 154 THR A CA 1
ATOM 1178 C C . THR A 1 154 ? -21.864 12.420 3.314 1.00 70.44 154 THR A C 1
ATOM 1180 O O . THR A 1 154 ? -23.061 12.332 3.050 1.00 70.44 154 THR A O 1
ATOM 1183 N N . SER A 1 155 ? -21.422 13.093 4.382 1.00 67.25 155 SER A N 1
ATOM 1184 C CA . SER A 1 155 ? -22.315 13.743 5.352 1.00 67.25 155 SER A CA 1
ATOM 1185 C C . SER A 1 155 ? -23.093 14.923 4.747 1.00 67.25 155 SER A C 1
ATOM 1187 O O . SER A 1 155 ? -24.251 15.137 5.103 1.00 67.25 155 SER A O 1
ATOM 1189 N N . GLN A 1 156 ? -22.481 15.671 3.821 1.00 58.28 156 GLN A N 1
ATOM 1190 C CA . GLN A 1 156 ? -23.133 16.772 3.096 1.00 58.28 156 GLN A CA 1
ATOM 1191 C C . GLN A 1 156 ? -24.118 16.261 2.029 1.00 58.28 156 GLN A C 1
ATOM 1193 O O . GLN A 1 156 ? -25.221 16.785 1.893 1.00 58.28 156 GLN A O 1
ATOM 1198 N N . GLU A 1 157 ? -23.774 15.189 1.311 1.00 57.34 157 GLU A N 1
ATOM 1199 C CA . GLU A 1 157 ? -24.669 14.566 0.324 1.00 57.34 157 GLU A CA 1
ATOM 1200 C C . GLU A 1 157 ? -25.915 13.935 0.970 1.00 57.34 157 GLU A C 1
ATOM 1202 O O . GLU A 1 157 ? -27.007 13.972 0.394 1.00 57.34 157 GLU A O 1
ATOM 1207 N N . GLU A 1 158 ? -25.780 13.372 2.175 1.00 58.06 158 GLU A N 1
ATOM 1208 C CA . GLU A 1 158 ? -26.909 12.838 2.944 1.00 58.06 158 GLU A CA 1
ATOM 1209 C C . GLU A 1 158 ? -27.811 13.940 3.516 1.00 58.06 158 GLU A C 1
ATOM 1211 O O . GLU A 1 158 ? -29.028 13.743 3.582 1.00 58.06 158 GLU A O 1
ATOM 1216 N N . SER A 1 159 ? -27.255 15.105 3.877 1.00 56.97 159 SER A N 1
ATOM 1217 C CA . SER A 1 159 ? -28.051 16.258 4.316 1.00 56.97 159 SER A CA 1
ATOM 1218 C C . SER A 1 159 ? -28.789 16.954 3.172 1.00 56.97 159 SER A C 1
ATOM 1220 O O . SER A 1 159 ? -29.886 17.471 3.386 1.00 56.97 159 SER A O 1
ATOM 1222 N N . ASP A 1 160 ? -28.228 16.929 1.961 1.00 57.56 160 ASP A N 1
ATOM 1223 C CA . ASP A 1 160 ? -28.749 17.670 0.805 1.00 57.56 160 ASP A CA 1
ATOM 1224 C C . ASP A 1 160 ? -29.844 16.929 0.024 1.00 57.56 160 ASP A C 1
ATOM 1226 O O . ASP A 1 160 ? -30.392 17.479 -0.930 1.00 57.56 160 ASP A O 1
ATOM 1230 N N . GLY A 1 161 ? -30.204 15.709 0.443 1.00 52.56 161 GLY A N 1
ATOM 1231 C CA . GLY A 1 161 ? -31.458 15.036 0.100 1.00 52.56 161 GLY A CA 1
ATOM 1232 C C . GLY A 1 161 ? -31.938 15.239 -1.344 1.00 52.56 161 GLY A C 1
ATOM 1233 O O . GLY A 1 161 ? -32.890 15.985 -1.565 1.00 52.56 161 GLY A O 1
ATOM 1234 N N . AS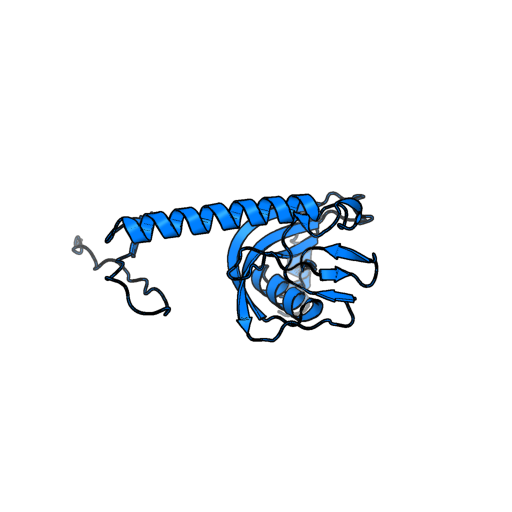N A 1 162 ? -31.353 14.479 -2.284 1.00 51.94 162 ASN A N 1
ATOM 1235 C CA . ASN A 1 162 ? -31.733 14.339 -3.705 1.00 51.94 162 ASN A CA 1
ATOM 1236 C C . ASN A 1 162 ? -30.953 15.228 -4.700 1.00 51.94 162 ASN A C 1
ATOM 1238 O O . ASN A 1 162 ? -31.494 16.157 -5.299 1.00 51.94 162 ASN A O 1
ATOM 1242 N N . GLY A 1 163 ? -29.693 14.865 -4.960 1.00 48.25 163 GLY A N 1
ATOM 1243 C CA . GLY A 1 163 ? -28.921 15.370 -6.097 1.00 48.25 163 GLY A CA 1
ATOM 1244 C C . GLY A 1 163 ? -28.861 14.362 -7.253 1.00 48.25 163 GLY A C 1
ATOM 1245 O O . GLY A 1 163 ? -28.428 13.223 -7.079 1.00 48.25 163 GLY A O 1
ATOM 1246 N N . THR A 1 164 ? -29.281 14.774 -8.451 1.00 44.94 164 THR A N 1
ATOM 1247 C CA . THR A 1 164 ? -28.875 14.132 -9.716 1.00 44.94 164 THR A CA 1
ATOM 1248 C C . THR A 1 164 ? -27.618 14.825 -10.212 1.00 44.94 164 THR A C 1
ATOM 1250 O O . THR A 1 164 ? -27.666 16.013 -10.525 1.00 44.94 164 THR A O 1
ATOM 1253 N N . TYR A 1 165 ? -26.520 14.082 -10.318 1.00 49.84 165 TYR A N 1
ATOM 1254 C CA . TYR A 1 165 ? -25.244 14.600 -10.806 1.00 49.84 165 TYR A CA 1
ATOM 1255 C C . TYR A 1 165 ? -24.918 13.976 -12.165 1.00 49.84 165 TYR A C 1
ATOM 1257 O O . TYR A 1 165 ? -25.004 12.756 -12.342 1.00 49.84 165 TYR A O 1
ATOM 1265 N N . GLU A 1 166 ? -24.549 14.816 -13.133 1.00 38.09 166 GLU A N 1
ATOM 1266 C CA . GLU A 1 166 ? -23.969 14.361 -14.394 1.00 38.09 166 GLU A CA 1
ATOM 1267 C C . GLU A 1 166 ? -22.471 14.146 -14.202 1.00 38.09 166 GLU A C 1
ATOM 1269 O O . GLU A 1 166 ? -21.699 15.093 -14.050 1.00 38.09 166 GLU A O 1
ATOM 1274 N N . LEU A 1 167 ? -22.051 12.884 -14.229 1.00 45.22 167 LEU A N 1
ATOM 1275 C CA . LEU A 1 167 ? -20.642 12.560 -14.378 1.00 45.22 167 LEU A CA 1
ATOM 1276 C C . LEU A 1 167 ? -20.311 12.711 -15.864 1.00 45.22 167 LEU A C 1
ATOM 1278 O O . LEU A 1 167 ? -20.947 12.089 -16.721 1.00 45.22 167 LEU A O 1
ATOM 1282 N N . GLY A 1 168 ? -19.346 13.577 -16.180 1.00 43.75 168 GLY A N 1
ATOM 1283 C CA . GLY A 1 168 ? -18.906 13.806 -17.555 1.00 43.75 168 GLY A CA 1
ATOM 1284 C C . GLY A 1 168 ? -18.694 12.486 -18.313 1.00 43.75 168 GLY A C 1
ATOM 1285 O O . GLY A 1 168 ? -18.105 11.550 -17.777 1.00 43.75 168 GLY A O 1
ATOM 1286 N N . ARG A 1 169 ? -19.157 12.453 -19.575 1.00 44.59 169 ARG A N 1
ATOM 1287 C CA . ARG A 1 169 ? -19.326 11.284 -20.478 1.00 44.59 169 ARG A CA 1
ATOM 1288 C C . ARG A 1 169 ? -20.663 10.520 -20.388 1.00 44.59 169 ARG A C 1
ATOM 1290 O O . ARG A 1 169 ? -20.692 9.322 -20.643 1.00 44.59 169 ARG A O 1
ATOM 1297 N N . GLY A 1 170 ? -21.783 11.207 -20.151 1.00 36.78 170 GLY A N 1
ATOM 1298 C CA . GLY A 1 170 ? -23.109 10.703 -20.556 1.00 36.78 170 GLY A CA 1
ATOM 1299 C C . GLY A 1 170 ? -23.738 9.634 -19.653 1.00 36.78 170 GLY A C 1
ATOM 1300 O O . GLY A 1 170 ? -24.527 8.821 -20.134 1.00 36.78 170 GLY A O 1
ATOM 1301 N N . PHE A 1 171 ? -23.429 9.645 -18.356 1.00 35.19 171 PHE A N 1
ATOM 1302 C CA . PHE A 1 171 ? -24.084 8.798 -17.357 1.00 35.19 171 PHE A CA 1
ATOM 1303 C C . PHE A 1 171 ? -24.778 9.663 -16.298 1.00 35.19 171 PHE A C 1
ATOM 1305 O O . PHE A 1 171 ? -24.215 10.654 -15.833 1.00 35.19 171 PHE A O 1
ATOM 1312 N N . GLN A 1 172 ? -25.998 9.277 -15.911 1.00 37.84 172 GLN A N 1
ATOM 1313 C CA . GLN A 1 172 ? -26.748 9.916 -14.826 1.00 37.84 172 GLN A CA 1
ATOM 1314 C C . GLN A 1 172 ? -26.863 8.971 -13.630 1.00 37.84 172 GLN A C 1
ATOM 1316 O O . GLN A 1 172 ? -27.286 7.822 -13.768 1.00 37.84 172 GLN A O 1
ATOM 1321 N N . LEU A 1 173 ? -26.535 9.480 -12.443 1.00 40.09 173 LEU A N 1
ATOM 1322 C CA . LEU A 1 173 ? -26.813 8.823 -11.169 1.00 40.09 173 LEU A CA 1
ATOM 1323 C C . LEU A 1 173 ? -28.087 9.411 -10.566 1.00 40.09 173 LEU A C 1
ATOM 1325 O O . LEU A 1 173 ? -28.179 10.616 -10.345 1.00 40.09 173 LEU A O 1
ATOM 1329 N N . LYS A 1 174 ? -29.068 8.547 -10.288 1.00 38.59 174 LYS A N 1
ATOM 1330 C CA . LYS A 1 174 ? -30.229 8.876 -9.457 1.00 38.59 174 LYS A CA 1
ATOM 1331 C C . LYS A 1 174 ? -30.073 8.190 -8.108 1.00 38.59 174 LYS A C 1
ATOM 1333 O O . LYS A 1 174 ? -30.162 6.966 -8.034 1.00 38.59 174 LYS A O 1
ATOM 1338 N N . CYS A 1 175 ? -29.877 8.975 -7.055 1.00 44.97 175 CYS A N 1
ATOM 1339 C CA . CYS A 1 175 ? -30.012 8.494 -5.686 1.00 44.97 175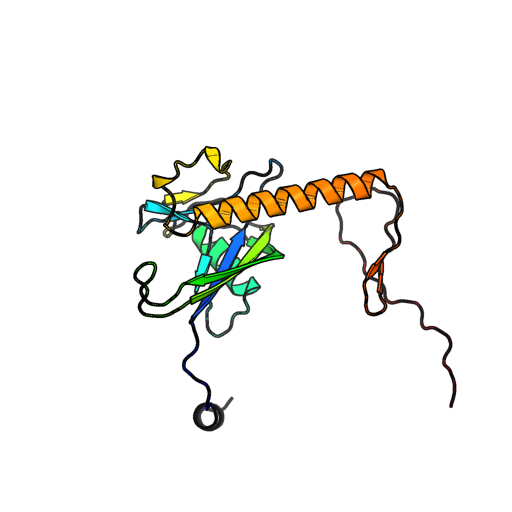 CYS A CA 1
ATOM 1340 C C . CYS A 1 175 ? -31.498 8.504 -5.304 1.00 44.97 175 CYS A C 1
ATOM 1342 O O . CYS A 1 175 ? -32.148 9.543 -5.340 1.00 44.97 175 CYS A O 1
ATOM 1344 N N . GLY A 1 176 ? -32.052 7.333 -4.988 1.00 37.41 176 GLY A N 1
ATOM 1345 C CA . GLY A 1 176 ? -33.369 7.230 -4.357 1.00 37.41 176 GLY A CA 1
ATOM 1346 C C . GLY A 1 176 ? -33.269 7.457 -2.843 1.00 37.41 176 GLY A C 1
ATOM 1347 O O . GLY A 1 176 ? -32.185 7.285 -2.282 1.00 37.41 176 GLY A O 1
ATOM 1348 N N . PRO A 1 177 ? -34.372 7.828 -2.170 1.00 38.06 177 PRO A N 1
ATOM 1349 C CA . PRO A 1 177 ? -34.375 8.020 -0.725 1.00 38.06 177 PRO A CA 1
ATOM 1350 C C . PRO A 1 177 ? -34.024 6.713 0.006 1.00 38.06 177 PRO A C 1
ATOM 1352 O O . PRO A 1 177 ? -34.416 5.620 -0.401 1.00 38.06 177 PRO A O 1
ATOM 1355 N N . GLN A 1 178 ? -33.228 6.886 1.058 1.00 49.06 178 GLN A N 1
ATOM 1356 C CA . GLN A 1 178 ? -32.416 5.914 1.793 1.00 49.06 178 GLN A CA 1
ATOM 1357 C C . GLN A 1 178 ? -33.151 4.654 2.278 1.00 49.06 178 GLN A C 1
ATOM 1359 O O . GLN A 1 178 ? -34.299 4.710 2.715 1.00 49.06 178 GLN A O 1
ATOM 1364 N N . GLY A 1 179 ? -32.421 3.530 2.320 1.00 37.91 179 GLY A N 1
ATOM 1365 C CA . GLY A 1 179 ? -32.837 2.359 3.095 1.00 37.91 179 GLY A CA 1
ATOM 1366 C C . GLY A 1 179 ? -32.216 1.022 2.689 1.00 37.91 179 GLY A C 1
ATOM 1367 O O . GLY A 1 179 ? -32.964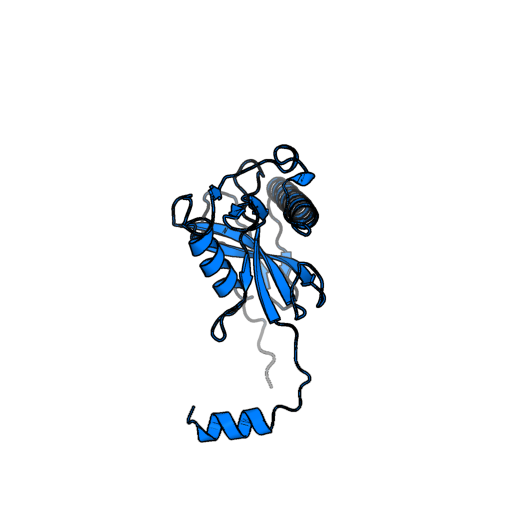 0.108 2.379 1.00 37.91 179 GLY A O 1
ATOM 1368 N N . HIS A 1 180 ? -30.882 0.919 2.655 1.00 34.97 180 HIS A N 1
ATOM 1369 C CA . HIS A 1 180 ? -30.059 -0.278 2.941 1.00 34.97 180 HIS A CA 1
ATOM 1370 C C . HIS A 1 180 ? -28.722 -0.224 2.193 1.00 34.97 180 HIS A C 1
ATOM 1372 O O . HIS A 1 180 ? -28.664 0.103 1.010 1.00 34.97 180 HIS A O 1
ATOM 1378 N N . ARG A 1 181 ? -27.642 -0.570 2.908 1.00 45.25 181 ARG A N 1
ATOM 1379 C CA . ARG A 1 181 ? -26.291 -0.752 2.363 1.00 45.25 181 ARG A CA 1
ATOM 1380 C C . ARG A 1 181 ? -26.343 -1.872 1.315 1.00 45.25 181 ARG A C 1
ATOM 1382 O O . ARG A 1 181 ? -26.327 -3.046 1.663 1.00 45.25 181 ARG A O 1
ATOM 1389 N N . GLY A 1 182 ? -26.466 -1.516 0.042 1.00 35.62 182 GLY A N 1
ATOM 1390 C CA . GLY A 1 182 ? -26.524 -2.463 -1.067 1.00 35.62 182 GLY A CA 1
ATOM 1391 C C . GLY A 1 182 ? -26.276 -1.747 -2.391 1.00 35.62 182 GLY A C 1
ATOM 1392 O O . GLY A 1 182 ? -26.879 -0.713 -2.648 1.00 35.62 182 GLY A O 1
ATOM 1393 N N . ALA A 1 183 ? -25.334 -2.285 -3.170 1.00 39.06 183 ALA A N 1
ATOM 1394 C CA . ALA A 1 183 ? -24.874 -1.878 -4.502 1.00 39.06 183 ALA A CA 1
ATOM 1395 C C . ALA A 1 183 ? -25.633 -0.719 -5.192 1.00 39.06 183 ALA A C 1
ATOM 1397 O O . ALA A 1 183 ? -26.793 -0.844 -5.589 1.00 39.06 183 ALA A O 1
ATOM 1398 N N . ARG A 1 184 ? -24.922 0.394 -5.430 1.00 42.41 184 ARG A N 1
ATOM 1399 C CA . ARG A 1 184 ? -25.416 1.533 -6.222 1.00 42.41 184 ARG A CA 1
ATOM 1400 C C . ARG A 1 184 ? -25.564 1.102 -7.688 1.00 42.41 184 ARG A C 1
ATOM 1402 O O . ARG A 1 184 ? -24.616 0.597 -8.287 1.00 42.41 184 ARG A O 1
ATOM 1409 N N . ARG A 1 185 ? -26.748 1.290 -8.279 1.00 40.72 185 ARG A N 1
ATOM 1410 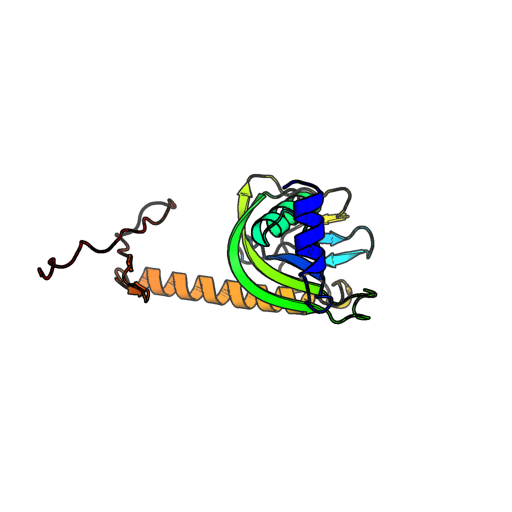C CA . ARG A 1 185 ? -27.042 0.863 -9.657 1.00 40.72 185 ARG A CA 1
ATOM 1411 C C . ARG A 1 185 ? -26.737 1.988 -10.647 1.00 40.72 185 ARG A C 1
ATOM 1413 O O . ARG A 1 185 ? -27.441 2.993 -10.681 1.00 40.72 185 ARG A O 1
ATOM 1420 N N . ILE A 1 186 ? -25.716 1.800 -11.478 1.00 41.44 186 ILE A N 1
ATOM 1421 C CA . ILE A 1 186 ? -25.401 2.690 -12.605 1.00 41.44 186 ILE A CA 1
ATOM 1422 C C . ILE A 1 186 ? -26.307 2.303 -13.779 1.00 41.44 186 ILE A C 1
ATOM 1424 O O . ILE A 1 186 ? -26.400 1.126 -14.122 1.00 41.44 186 ILE A O 1
ATOM 1428 N N . SER A 1 187 ? -27.000 3.274 -14.378 1.00 41.50 187 SER A N 1
ATOM 1429 C CA . SER A 1 187 ? -27.850 3.051 -15.556 1.00 41.50 187 SER A CA 1
ATOM 1430 C C . SER A 1 187 ? -27.396 3.946 -16.716 1.00 41.50 187 SER A C 1
ATOM 1432 O O . SER A 1 187 ? -27.044 5.102 -16.473 1.00 41.50 187 SER A O 1
ATOM 1434 N N . PRO A 1 188 ? -27.410 3.462 -17.971 1.00 36.47 188 PRO A N 1
ATOM 1435 C CA . PRO A 1 188 ? -27.206 4.315 -19.138 1.00 36.47 188 PRO A CA 1
ATOM 1436 C C . PRO A 1 188 ? -28.353 5.324 -19.275 1.00 36.47 188 PRO A C 1
ATOM 1438 O O . PRO A 1 188 ? -29.496 5.022 -18.921 1.00 36.47 188 PRO A O 1
ATOM 1441 N N . LEU A 1 189 ? -28.067 6.503 -19.834 1.00 40.00 189 LEU A N 1
ATOM 1442 C CA . LEU A 1 189 ? -29.111 7.434 -20.265 1.00 40.00 189 LEU A CA 1
ATOM 1443 C C . LEU A 1 189 ? -30.044 6.752 -21.287 1.00 40.00 189 LEU A C 1
ATOM 1445 O O . LEU A 1 189 ? -29.551 6.040 -22.168 1.00 40.00 189 LEU A O 1
ATOM 1449 N N . PRO A 1 190 ? -31.373 6.970 -21.226 1.00 42.75 190 PRO A N 1
ATOM 1450 C CA . PRO A 1 190 ? -32.258 6.550 -22.305 1.00 42.75 190 PRO A CA 1
ATOM 1451 C C . PRO A 1 190 ? -31.803 7.228 -23.599 1.00 42.75 190 PRO A C 1
ATOM 1453 O O . PRO A 1 190 ? -31.554 8.434 -23.619 1.00 42.75 190 PRO A O 1
ATOM 1456 N N . HIS A 1 191 ? -31.656 6.441 -24.666 1.00 41.59 191 HIS A N 1
ATOM 1457 C CA . HIS A 1 191 ? -31.206 6.935 -25.961 1.00 41.59 191 HIS A CA 1
ATOM 1458 C C . HIS A 1 191 ? -32.048 8.142 -26.396 1.00 41.59 191 HIS A C 1
ATOM 1460 O O . HIS A 1 191 ? -33.262 8.034 -26.580 1.00 41.59 191 HIS A O 1
ATOM 1466 N N . GLY A 1 192 ? -31.386 9.292 -26.553 1.00 43.25 192 GLY A N 1
ATOM 1467 C CA . GLY A 1 192 ? -31.954 10.448 -27.240 1.00 43.25 192 GLY A CA 1
ATOM 1468 C C . GLY A 1 192 ? -32.345 10.084 -28.678 1.00 43.25 192 GLY A C 1
ATOM 1469 O O . GLY A 1 192 ? -31.868 9.076 -29.212 1.00 43.25 192 GLY A O 1
ATOM 1470 N N . PRO A 1 193 ? -33.236 10.865 -29.308 1.00 36.78 193 PRO A N 1
ATOM 1471 C CA . PRO A 1 193 ? -33.857 10.490 -30.570 1.00 36.78 193 PRO A CA 1
ATOM 1472 C C . PRO A 1 193 ? -32.794 10.248 -31.644 1.00 36.78 193 PRO A C 1
ATOM 1474 O O . PRO A 1 193 ? -31.901 11.072 -31.845 1.00 36.78 193 PRO A O 1
ATOM 1477 N N . GLN A 1 194 ? -32.903 9.108 -32.334 1.00 40.75 194 GLN A N 1
ATOM 1478 C CA . GLN A 1 194 ? -32.084 8.812 -33.503 1.00 40.75 194 GLN A CA 1
ATOM 1479 C C . GLN A 1 194 ? -32.285 9.915 -34.542 1.00 40.75 194 GLN A C 1
ATOM 1481 O O . GLN A 1 194 ? -33.360 10.053 -35.127 1.00 40.75 194 GLN A O 1
ATOM 1486 N N . ILE A 1 195 ? -31.235 10.697 -34.771 1.00 38.81 195 ILE A N 1
ATOM 1487 C CA . ILE A 1 195 ? -31.177 11.627 -35.890 1.00 38.81 195 ILE A CA 1
ATOM 1488 C C . ILE A 1 195 ? -30.851 10.782 -37.121 1.00 38.81 195 ILE A C 1
ATOM 1490 O O . ILE A 1 195 ? -29.720 10.346 -37.314 1.00 38.81 195 ILE A O 1
ATOM 1494 N N . GLY A 1 196 ? -31.881 10.464 -37.900 1.00 42.00 196 GLY A N 1
ATOM 1495 C CA . GLY A 1 196 ? -31.734 9.728 -39.148 1.00 42.00 196 GLY A CA 1
ATOM 1496 C C . GLY A 1 196 ? -31.190 10.617 -40.264 1.00 42.00 196 GLY A C 1
ATOM 1497 O O . GLY A 1 196 ? -31.867 11.555 -40.679 1.00 42.00 196 GLY A O 1
ATOM 1498 N N . ARG A 1 197 ? -30.000 10.295 -40.767 1.00 38.59 197 ARG A N 1
ATOM 1499 C CA . ARG A 1 197 ? -29.706 9.802 -42.128 1.00 38.59 197 ARG A CA 1
ATOM 1500 C C . ARG A 1 197 ? -28.200 9.708 -42.320 1.00 38.59 197 ARG A C 1
ATOM 1502 O O . ARG A 1 197 ? -27.504 10.666 -41.928 1.00 38.59 197 ARG A O 1
#

Radius of gyration: 21.23 Å; chains: 1; bounding box: 54×37×61 Å

Secondary structure (DSSP, 8-state):
--HHHHHHHHHT--PPPPPEEEEEEEEB-TTS-B--EEETTT-SEE-SEEEPPTT--HHHHHHHHHHHHHS-EEEEEEEEEEEEE-TTGGG-SS-EEEEEEEEEEEE------TTEEEE--B-GGGS-GGGB-TTHHHHHHHHHHHHHHHHHHHHHHHHS---EEEETTTEEEEPPSP--------EEPPPPP----

Sequence (197 aa):
MSEDDVAERLECDIGPITPKVGAGAAIFDDEGRILPIKRHNTKCWAIPAGAGEDSENAPECMVRETLAEAGLVCEARGVIDVFFTPAGVLGLPYAMRGPFIHCVVTGEQLQTTDEALEVGYFHPDEIPSDQYHADTEPRIQLAVSYWRLLNEQTSQEESDGNGTYELGRGFQLKCGPQGHRGARRISPLPHGPQIGR